Protein AF-0000000074148246 (afdb_homodimer)

Solvent-accessible surface area (backbone atoms only — not comparable to full-atom values): 16156 Å² total; per-residue (Å²): 126,96,31,51,32,29,42,32,34,39,32,46,48,54,42,48,41,55,11,38,41,44,36,47,22,41,20,57,44,24,35,41,35,40,27,35,67,56,59,55,60,95,80,32,67,53,24,45,56,45,13,41,94,40,59,86,70,44,54,68,48,78,29,78,29,67,68,54,42,47,66,76,45,64,89,62,51,68,36,36,53,40,83,84,48,65,41,50,62,73,73,58,87,55,52,75,50,32,30,42,35,35,35,16,81,86,72,40,58,58,64,72,56,46,65,74,43,34,88,40,18,18,18,80,90,71,36,79,91,60,90,71,74,55,60,38,32,50,50,36,35,52,50,50,54,38,45,29,62,58,68,68,90,125,96,31,51,32,29,42,31,35,37,33,45,47,54,40,49,39,54,10,38,42,44,36,49,23,43,21,57,44,24,36,41,36,41,24,34,66,57,59,55,59,95,81,32,67,53,24,46,56,46,12,42,92,39,58,88,71,42,54,65,49,80,29,77,29,68,67,54,43,47,66,76,46,66,88,63,52,67,36,37,52,40,83,85,48,64,40,49,62,72,72,57,87,56,51,74,48,32,30,42,35,34,35,16,81,86,74,40,57,59,62,72,57,48,65,75,43,34,90,41,18,19,18,79,89,72,35,79,89,60,90,70,73,53,59,38,32,49,51,35,36,53,52,50,53,37,45,29,62,59,69,67,91

InterPro domains:
  IPR001537 tRNA/rRNA methyltransferase, SpoU type [PF00588] (5-144)
  IPR016914 tRNA (cytidine/uridine-2'-O-)-methyltransferase TrmL [MF_01885] (5-153)
  IPR016914 tRNA (cytidine/uridine-2'-O-)-methyltransferase TrmL [PIRSF029256] (5-151)
  IPR016914 tRNA (cytidine/uridine-2'-O-)-methyltransferase TrmL [PTHR42971] (4-151)
  IPR016914 tRNA (cytidine/uridine-2'-O-)-methyltransferase TrmL [cd18094] (6-150)
  IPR029026 tRNA (guanine-N1-)-methyltransferase, N-terminal [G3DSA:3.40.1280.10] (1-152)
  IPR029028 Alpha/beta knot methyltransferases [SSF75217] (4-150)

Organism: Dictyoglomus thermophilum (strain ATCC 35947 / DSM 3960 / H-6-12) (NCBI:txid309799)

pLDDT: mean 96.13, std 4.43, range [73.12, 99.0]

Radius of gyration: 18.4 Å; Cα contacts (8 Å, |Δi|>4): 641; chains: 2; bounding box: 41×53×45 Å

Secondary structure (DSSP, 8-state):
---SEEEEEES---HHHHHHHHHHHHHTTEEEEEES--SS-TT-HHHHHHTGGGGGG--EEEESSHHHHHHHTTT--EEEE-SS-SEEGGGS---TT-EEEE-BTTTBS-HHHHHHTGGGEEE----TT-----HHHHHHHHHHHHHHHHHT-/---SEEEEEES---HHHHHHHHHHHHHTTEEEEEES--SS-TT-HHHHHHTGGGGGG--EEEESSHHHHHHHTTT--EEEE-SS-SEEGGGS---TT-EEEE-BTTTBS-HHHHHHTGGGEEE----TT-----HHHHHHHHHHHHHHHHHT-

Foldseek 3Di:
DQAQEEEEEEAAADLLLQLLLQLVCLVRRYAYEYAAHHNDDPPDPNSCVSVDVCNVVHHYDYYHHPVRVCVVPPPAAEAEEDPPADEALLPDQAEGYHYYYWYYQPPIDPPVVCVVCRNRYHYHDDDDDDPDDGRSVSSNVSSVSNVCNHVVD/DQAQEEEEEEAAADLLLQLLLQLVCLVRR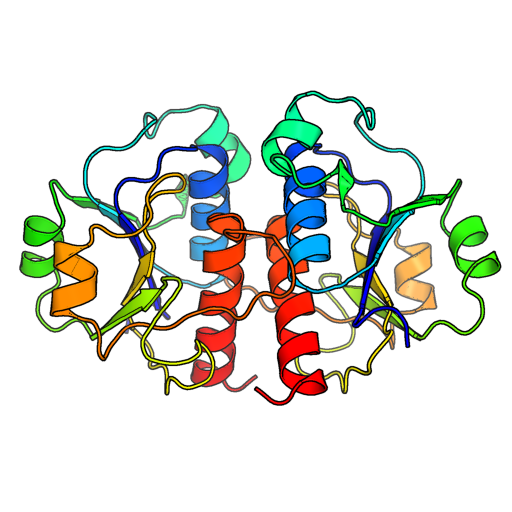YAYEYAAHHNDDPPDPNSCVSVDVCNVVHHYDYYHHPVRVCVVVPPAAEAEEDPPADEALLPDQAEGYHYYYWYYQPPIDPPVVCVVCRNRYHYHDDDDDDPDDGRSVSSNVSSVSNVCNHVVD

Sequence (306 aa):
MKYNLHVVLIEPQIPYNTGNIGRLCVATNSKLHLVGKLGFSLNDKYLKRAGLDYWSLLDYEVYKNFEDFLEKNEGGRFIFVEFPAFKLYTEVSYQEGDYLIFGAEDYGIPREIIERYWENSVSIPMFGPVRSLNLSSSVAIVVYEALRQIKKFMKYNLHVVLIEPQIPYNTGNIGRLCVATNSKLHLVGKLGFSLNDKYLKRAGLDYWSLLDYEVYKNFEDFLEKNEGGRFIFVEFPAFKLYTEVSYQEGDYLIFGAEDYGIPREIIERYWENSVSIPMFGPVRSLNLSSSVAIVVYEALRQIKKF

Nearest PDB structures (foldseek):
  7e3s-assembly1_B  TM=9.305E-01  e=8.284E-16  Shewanella oneidensis MR-1
  1j85-assembly1_A  TM=9.431E-01  e=8.572E-15  Haemophilus influenzae Rd KW20
  6qh8-assembly1_A  TM=8.961E-01  e=1.561E-14  Pseudomonas aeruginosa
  7d51-assembly1_B  TM=8.956E-01  e=4.435E-15  Haemophilus influenzae Rd KW20
  5l0z-assembly1_B  TM=8.922E-01  e=5.585E-10  Sinorhizobium meliloti 1021

Structure (mmCIF, N/CA/C/O backbone):
data_AF-0000000074148246-model_v1
#
loop_
_entity.id
_entity.type
_entity.pdbx_description
1 polymer "Putative tRNA (cytidine(34)-2'-O)-methyltransferase"
#
loop_
_atom_site.group_PDB
_atom_site.id
_atom_site.type_symbol
_atom_site.label_atom_id
_atom_site.label_alt_id
_atom_site.label_comp_id
_atom_site.label_asym_id
_atom_site.label_entity_id
_atom_site.label_seq_id
_atom_site.pdbx_PDB_ins_code
_atom_site.Cartn_x
_atom_site.Cartn_y
_atom_site.Cartn_z
_atom_site.occupancy
_atom_site.B_iso_or_equiv
_atom_site.auth_seq_id
_atom_site.auth_comp_id
_atom_site.auth_asym_id
_atom_site.auth_atom_id
_atom_site.pdbx_PDB_model_num
ATOM 1 N N . MET A 1 1 ? 1.01 6.004 24.516 1 73.12 1 MET A N 1
ATOM 2 C CA . MET A 1 1 ? 0.275 6.762 23.5 1 73.12 1 MET A CA 1
ATOM 3 C C . MET A 1 1 ? -0.903 5.953 22.969 1 73.12 1 MET A C 1
ATOM 5 O O . MET A 1 1 ? -0.851 4.723 22.922 1 73.12 1 MET A O 1
ATOM 9 N N . LYS A 1 2 ? -1.962 6.723 22.656 1 88.94 2 LYS A N 1
ATOM 10 C CA . LYS A 1 2 ? -3.219 6.074 22.297 1 88.94 2 LYS A CA 1
ATOM 11 C C . LYS A 1 2 ? -3.107 5.371 20.953 1 88.94 2 LYS A C 1
ATOM 13 O O . LYS A 1 2 ? -3.639 4.273 20.766 1 88.94 2 LYS A O 1
ATOM 18 N N . TYR A 1 3 ? -2.334 5.934 20.078 1 96.81 3 TYR A N 1
ATOM 19 C CA . TYR A 1 3 ? -2.232 5.418 18.719 1 96.81 3 TYR A CA 1
ATOM 20 C C . TYR A 1 3 ? -0.781 5.129 18.344 1 96.81 3 TYR A C 1
ATOM 22 O O . TYR A 1 3 ? 0.13 5.828 18.797 1 96.81 3 TYR A O 1
ATOM 30 N N . ASN A 1 4 ? -0.627 4.074 17.547 1 98.12 4 ASN A N 1
ATOM 31 C CA . ASN A 1 4 ? 0.715 3.809 17.047 1 98.12 4 ASN A CA 1
ATOM 32 C C . ASN A 1 4 ? 1.22 4.953 16.172 1 98.12 4 ASN A C 1
ATOM 34 O O . ASN A 1 4 ? 2.387 5.34 16.266 1 98.12 4 ASN A O 1
ATOM 38 N N . LEU A 1 5 ? 0.264 5.484 15.289 1 98.75 5 LEU A N 1
ATOM 39 C CA . LEU A 1 5 ? 0.581 6.527 14.32 1 98.75 5 LEU A CA 1
ATOM 40 C C . LEU A 1 5 ? -0.636 7.406 14.047 1 98.75 5 LEU A C 1
ATOM 42 O O . LEU A 1 5 ? -1.757 7.051 14.422 1 98.75 5 LEU A O 1
ATOM 46 N N . HIS A 1 6 ? -0.36 8.516 13.484 1 98.88 6 HIS A N 1
ATOM 47 C CA . HIS A 1 6 ? -1.368 9.406 12.914 1 98.88 6 HIS A CA 1
ATOM 48 C C . HIS A 1 6 ? -1.197 9.531 11.406 1 98.88 6 HIS A C 1
ATOM 50 O O . HIS A 1 6 ? -0.103 9.836 10.922 1 98.88 6 HIS A O 1
ATOM 56 N N . VAL A 1 7 ? -2.258 9.258 10.688 1 98.94 7 VAL A N 1
ATOM 57 C CA . VAL A 1 7 ? -2.266 9.398 9.234 1 98.94 7 VAL A CA 1
ATOM 58 C C . VAL A 1 7 ? -3.045 10.648 8.844 1 98.94 7 VAL A C 1
ATOM 60 O O . VAL A 1 7 ? -4.23 10.781 9.164 1 98.94 7 VAL A O 1
ATOM 63 N N . VAL A 1 8 ? -2.398 11.555 8.164 1 99 8 VAL A N 1
ATOM 64 C CA . VAL A 1 8 ? -2.998 12.844 7.82 1 99 8 VAL A CA 1
ATOM 65 C C . VAL A 1 8 ? -3.129 12.961 6.305 1 99 8 VAL A C 1
ATOM 67 O O . VAL A 1 8 ? -2.139 12.844 5.578 1 99 8 VAL A O 1
ATOM 70 N N . LEU A 1 9 ? -4.316 13.18 5.816 1 98.94 9 LEU A N 1
ATOM 71 C CA . LEU A 1 9 ? -4.574 13.398 4.395 1 98.94 9 LEU A CA 1
ATOM 72 C C . LEU A 1 9 ? -4.965 14.852 4.129 1 98.94 9 LEU A C 1
ATOM 74 O O . LEU A 1 9 ? -5.992 15.32 4.621 1 98.94 9 LEU A O 1
ATOM 78 N N . ILE A 1 10 ? -4.129 15.523 3.395 1 98.81 10 ILE A N 1
ATOM 79 C CA . ILE A 1 10 ? -4.473 16.875 2.982 1 98.81 10 ILE A CA 1
ATOM 80 C C . ILE A 1 10 ? -5.324 16.844 1.716 1 98.81 10 ILE A C 1
ATOM 82 O O . ILE A 1 10 ? -4.848 16.438 0.654 1 98.81 10 ILE A O 1
ATOM 86 N N . GLU A 1 11 ? -6.551 17.188 1.817 1 98.56 11 GLU A N 1
ATOM 87 C CA . GLU A 1 11 ? -7.535 17.375 0.759 1 98.56 11 GLU A CA 1
ATOM 88 C C . GLU A 1 11 ? -7.641 16.141 -0.129 1 98.56 11 GLU A C 1
ATOM 90 O O . GLU A 1 11 ? -7.551 16.234 -1.354 1 98.56 11 GLU A O 1
ATOM 95 N N . PRO A 1 12 ? -7.906 15 0.484 1 98.5 12 PRO A N 1
ATOM 96 C CA . PRO A 1 12 ? -8.109 13.812 -0.346 1 98.5 12 PRO A CA 1
ATOM 97 C C . PRO A 1 12 ? -9.32 13.93 -1.268 1 98.5 12 PRO A C 1
ATOM 99 O O . PRO A 1 12 ? -10.344 14.5 -0.877 1 98.5 12 PRO A O 1
ATOM 102 N N . GLN A 1 13 ? -9.219 13.328 -2.516 1 97.44 13 GLN A N 1
ATOM 103 C CA . GLN A 1 13 ? -10.219 13.578 -3.551 1 97.44 13 GLN A CA 1
ATOM 104 C C . GLN A 1 13 ? -10.992 12.305 -3.877 1 97.44 13 GLN A C 1
ATOM 106 O O . GLN A 1 13 ? -12.133 12.375 -4.344 1 97.44 13 GLN A O 1
ATOM 111 N N . ILE A 1 14 ? -10.422 11.172 -3.748 1 96.19 14 ILE A N 1
ATOM 112 C CA . ILE A 1 14 ? -11 9.914 -4.199 1 96.19 14 ILE A CA 1
ATOM 113 C C . ILE A 1 14 ? -11.492 9.109 -3 1 96.19 14 ILE A C 1
ATOM 115 O O . ILE A 1 14 ? -10.688 8.625 -2.201 1 96.19 14 ILE A O 1
ATOM 119 N N . PRO A 1 15 ? -12.773 8.922 -2.844 1 96.44 15 PRO A N 1
ATOM 120 C CA . PRO A 1 15 ? -13.312 8.289 -1.639 1 96.44 15 PRO A CA 1
ATOM 121 C C . PRO A 1 15 ? -12.82 6.852 -1.452 1 96.44 15 PRO A C 1
ATOM 123 O O . PRO A 1 15 ? -12.641 6.398 -0.318 1 96.44 15 PRO A O 1
ATOM 126 N N . TYR A 1 16 ? -12.562 6.094 -2.527 1 94.62 16 TYR A N 1
ATOM 127 C CA . TYR A 1 16 ? -12.07 4.727 -2.422 1 94.62 16 TYR A CA 1
ATOM 128 C C . TYR A 1 16 ? -10.727 4.684 -1.705 1 94.62 16 TYR A C 1
ATOM 130 O O . TYR A 1 16 ? -10.508 3.84 -0.833 1 94.62 16 TYR A O 1
ATOM 138 N N . ASN A 1 17 ? -9.875 5.645 -2.031 1 97.19 17 ASN A N 1
ATOM 139 C CA . ASN A 1 17 ? -8.578 5.73 -1.363 1 97.19 17 ASN A CA 1
ATOM 140 C C . ASN A 1 17 ? -8.734 6.012 0.128 1 97.19 17 ASN A C 1
ATOM 142 O O . ASN A 1 17 ? -8.109 5.348 0.958 1 97.19 17 ASN A O 1
ATOM 146 N N . THR A 1 18 ? -9.523 6.988 0.438 1 98 18 THR A N 1
ATOM 147 C CA . THR A 1 18 ? -9.719 7.367 1.832 1 98 18 THR A CA 1
ATOM 148 C C . THR A 1 18 ? -10.367 6.23 2.617 1 98 18 THR A C 1
ATOM 150 O O . THR A 1 18 ? -10.008 5.984 3.771 1 98 18 THR A O 1
ATOM 153 N N . GLY A 1 19 ? -11.336 5.531 1.979 1 96.81 19 GLY A N 1
ATOM 154 C CA . GLY A 1 19 ? -11.914 4.359 2.617 1 96.81 19 GLY A CA 1
ATOM 155 C C . GLY A 1 19 ? -10.891 3.283 2.928 1 96.81 19 GLY A C 1
ATOM 156 O O . GLY A 1 19 ? -10.867 2.744 4.035 1 96.81 19 GLY A O 1
ATOM 157 N N . ASN A 1 20 ? -10.039 2.959 1.965 1 96.75 20 ASN A N 1
ATOM 158 C CA . ASN A 1 20 ? -8.977 1.979 2.152 1 96.75 20 ASN A CA 1
ATOM 159 C C . ASN A 1 20 ? -8.016 2.402 3.26 1 96.75 20 ASN A C 1
ATOM 161 O O . ASN A 1 20 ? -7.57 1.569 4.055 1 96.75 20 ASN A O 1
ATOM 165 N N . ILE A 1 21 ? -7.707 3.65 3.281 1 98.38 21 ILE A N 1
ATOM 166 C CA . ILE A 1 21 ? -6.797 4.188 4.289 1 98.38 21 ILE A CA 1
ATOM 167 C C . ILE A 1 21 ? -7.445 4.105 5.668 1 98.38 21 ILE A C 1
ATOM 169 O O . ILE A 1 21 ? -6.773 3.818 6.66 1 98.38 21 ILE A O 1
ATOM 173 N N . GLY A 1 22 ? -8.734 4.41 5.715 1 97.56 22 GLY A N 1
ATOM 174 C CA . GLY A 1 22 ? -9.453 4.211 6.965 1 97.56 22 GLY A CA 1
ATOM 175 C C . GLY A 1 22 ? -9.344 2.793 7.492 1 97.56 22 GLY A C 1
ATOM 176 O O . GLY A 1 22 ? -9.07 2.584 8.672 1 97.56 22 GLY A O 1
ATOM 177 N N . ARG A 1 23 ? -9.617 1.85 6.637 1 96.88 23 ARG A N 1
ATOM 178 C CA . ARG A 1 23 ? -9.469 0.444 7 1 96.88 23 ARG A CA 1
ATOM 179 C C . ARG A 1 23 ? -8.062 0.15 7.512 1 96.88 23 ARG A C 1
ATOM 181 O O . ARG A 1 23 ? -7.895 -0.58 8.492 1 96.88 23 ARG A O 1
ATOM 188 N N . LEU A 1 24 ? -7.086 0.649 6.863 1 98.06 24 LEU A N 1
ATOM 189 C CA . LEU A 1 24 ? -5.691 0.492 7.262 1 98.06 24 LEU A CA 1
ATOM 190 C C . LEU A 1 24 ? -5.453 1.086 8.648 1 98.06 24 LEU A C 1
ATOM 192 O O . LEU A 1 24 ? -4.734 0.502 9.461 1 98.06 24 LEU A O 1
ATOM 196 N N . CYS A 1 25 ? -6.004 2.244 8.867 1 98.12 25 CYS A N 1
ATOM 197 C CA . CYS A 1 25 ? -5.848 2.895 10.164 1 98.12 25 CYS A CA 1
ATOM 198 C C . CYS A 1 25 ? -6.41 2.023 11.281 1 98.12 25 CYS A C 1
ATOM 200 O O . CYS A 1 25 ? -5.789 1.879 12.336 1 98.12 25 CYS A O 1
ATOM 202 N N . VAL A 1 26 ? -7.57 1.449 11.062 1 97.25 26 VAL A N 1
ATOM 203 C CA . VAL A 1 26 ? -8.156 0.549 12.047 1 97.25 26 VAL A CA 1
ATOM 204 C C . VAL A 1 26 ? -7.234 -0.65 12.258 1 97.25 26 VAL A C 1
ATOM 206 O O . VAL A 1 26 ? -6.945 -1.026 13.398 1 97.25 26 VAL A O 1
ATOM 209 N N . ALA A 1 27 ? -6.711 -1.173 11.203 1 97.5 27 ALA A N 1
ATOM 210 C CA . ALA A 1 27 ? -5.879 -2.371 11.242 1 97.5 27 ALA A CA 1
ATOM 211 C C . ALA A 1 27 ? -4.555 -2.098 11.945 1 97.5 27 ALA A C 1
ATOM 213 O O . ALA A 1 27 ? -3.873 -3.029 12.391 1 97.5 27 ALA A O 1
ATOM 214 N N . THR A 1 28 ? -4.145 -0.856 12.031 1 98.19 28 THR A N 1
ATOM 215 C CA . THR A 1 28 ? -2.812 -0.542 12.531 1 98.19 28 THR A CA 1
ATOM 216 C C . THR A 1 28 ? -2.895 0.286 13.812 1 98.19 28 THR A C 1
ATOM 218 O O . THR A 1 28 ? -1.885 0.814 14.281 1 98.19 28 THR A O 1
ATOM 221 N N . ASN A 1 29 ? -4.098 0.417 14.32 1 97.38 29 ASN A N 1
ATOM 222 C CA . ASN A 1 29 ? -4.324 1.266 15.484 1 97.38 29 ASN A CA 1
ATOM 223 C C . ASN A 1 29 ? -3.756 2.666 15.281 1 97.38 29 ASN A C 1
ATOM 225 O O . ASN A 1 29 ? -2.982 3.154 16.109 1 97.38 29 ASN A O 1
ATOM 229 N N . SER A 1 30 ? -4.117 3.281 14.156 1 98.44 30 SER A N 1
ATOM 230 C CA . SER A 1 30 ? -3.754 4.648 13.805 1 98.44 30 SER A CA 1
ATOM 231 C C . SER A 1 30 ? -4.98 5.555 13.758 1 98.44 30 SER A C 1
ATOM 233 O O . SER A 1 30 ? -6.086 5.094 13.461 1 98.44 30 SER A O 1
ATOM 235 N N . LYS A 1 31 ? -4.762 6.77 14.07 1 98.69 31 LYS A N 1
ATOM 236 C CA . LYS A 1 31 ? -5.816 7.766 13.914 1 98.69 31 LYS A CA 1
ATOM 237 C C . LYS A 1 31 ? -5.75 8.438 12.547 1 98.69 31 LYS A C 1
ATOM 239 O O . LYS A 1 31 ? -4.664 8.742 12.055 1 98.69 31 LYS A O 1
ATOM 244 N N . LEU A 1 32 ? -6.973 8.68 11.969 1 98.75 32 LEU A N 1
ATOM 245 C CA . LEU A 1 32 ? -7.055 9.336 10.672 1 98.75 32 LEU A CA 1
ATOM 246 C C . LEU A 1 32 ? -7.418 10.805 10.82 1 98.75 32 LEU A C 1
ATOM 248 O O . LEU A 1 32 ? -8.336 11.148 11.57 1 98.75 32 LEU A O 1
ATOM 252 N N . HIS A 1 33 ? -6.613 11.68 10.172 1 98.94 33 HIS A N 1
ATOM 253 C CA . HIS A 1 33 ? -6.879 13.109 10.125 1 98.94 33 HIS A CA 1
ATOM 254 C C . HIS A 1 33 ? -7.152 13.578 8.695 1 98.94 33 HIS A C 1
ATOM 256 O O . HIS A 1 33 ? -6.324 13.383 7.805 1 98.94 33 HIS A O 1
ATOM 262 N N . LEU A 1 34 ? -8.352 14.133 8.508 1 98.81 34 LEU A N 1
ATOM 263 C CA . LEU A 1 34 ? -8.75 14.672 7.211 1 98.81 34 LEU A CA 1
ATOM 264 C C . LEU A 1 34 ? -8.695 16.203 7.219 1 98.81 34 LEU A C 1
ATOM 266 O O . LEU A 1 34 ? -9.43 16.844 7.973 1 98.81 34 LEU A O 1
ATOM 270 N N . VAL A 1 35 ? -7.852 16.719 6.324 1 98.88 35 VAL A N 1
ATOM 271 C CA . VAL A 1 35 ? -7.539 18.141 6.406 1 98.88 35 VAL A CA 1
ATOM 272 C C . VAL A 1 35 ? -8.008 18.844 5.137 1 98.88 35 VAL A C 1
ATOM 274 O O . VAL A 1 35 ? -7.605 18.484 4.027 1 98.88 35 VAL A O 1
ATOM 277 N N . GLY A 1 36 ? -8.812 19.891 5.312 1 98.44 36 GLY A N 1
ATOM 278 C CA . GLY A 1 36 ? -9.219 20.734 4.195 1 98.44 36 GLY A CA 1
ATOM 279 C C . GLY A 1 36 ? -10.406 20.172 3.434 1 98.44 36 GLY A C 1
ATOM 280 O O . GLY A 1 36 ? -11.172 19.359 3.969 1 98.44 36 GLY A O 1
ATOM 281 N N . LYS A 1 37 ? -10.586 20.609 2.193 1 97.38 37 LYS A N 1
ATOM 282 C CA . LYS A 1 37 ? -11.742 20.25 1.382 1 97.38 37 LYS A CA 1
ATOM 283 C C . LYS A 1 37 ? -11.617 18.812 0.872 1 97.38 37 LYS A C 1
ATOM 285 O O . LYS A 1 37 ? -10.633 18.469 0.216 1 97.38 37 LYS A O 1
ATOM 290 N N . LEU A 1 38 ? -12.625 18.047 1.186 1 97.69 38 LEU A N 1
ATOM 291 C CA . LEU A 1 38 ? -12.68 16.672 0.691 1 97.69 38 LEU A CA 1
ATOM 292 C C . LEU A 1 38 ? -13.359 16.609 -0.671 1 97.69 38 LEU A C 1
ATOM 294 O O . LEU A 1 38 ? -14.328 17.328 -0.918 1 97.69 38 LEU A O 1
ATOM 298 N N . GLY A 1 39 ? -12.844 15.812 -1.537 1 97.25 39 GLY A N 1
ATOM 299 C CA . GLY A 1 39 ? -13.461 15.633 -2.84 1 97.25 39 GLY A CA 1
ATOM 300 C C . GLY A 1 39 ? -14.695 14.75 -2.799 1 97.25 39 GLY A C 1
ATOM 301 O O . GLY A 1 39 ? -15.211 14.344 -3.844 1 97.25 39 GLY A O 1
ATOM 302 N N . PHE A 1 40 ? -15.172 14.375 -1.668 1 96.69 40 PHE A N 1
ATOM 303 C CA . PHE A 1 40 ? -16.297 13.477 -1.434 1 96.69 40 PHE A CA 1
ATOM 304 C C . PHE A 1 40 ? -16.984 13.797 -0.112 1 96.69 40 PHE A C 1
ATOM 306 O O . PHE A 1 40 ? -16.484 14.602 0.675 1 96.69 40 PHE A O 1
ATOM 313 N N . SER A 1 41 ? -18.125 13.195 0.076 1 95.56 41 SER A N 1
ATOM 314 C CA . SER A 1 41 ? -18.766 13.266 1.385 1 95.56 41 SER A CA 1
ATOM 315 C C . SER A 1 41 ? -18.359 12.078 2.258 1 95.56 41 SER A C 1
ATOM 317 O O . SER A 1 41 ? -18.062 10.992 1.746 1 95.56 41 SER A O 1
ATOM 319 N N . LEU A 1 42 ? -18.359 12.25 3.547 1 92.94 42 LEU A N 1
ATOM 320 C CA . LEU A 1 42 ? -18.016 11.164 4.457 1 92.94 42 LEU A CA 1
ATOM 321 C C . LEU A 1 42 ? -19.109 10.094 4.465 1 92.94 42 LEU A C 1
ATOM 323 O O . LEU A 1 42 ? -18.891 8.992 4.973 1 92.94 42 LEU A O 1
ATOM 327 N N . ASN A 1 43 ? -20.266 10.383 3.904 1 90.25 43 ASN A N 1
ATOM 328 C CA . ASN A 1 43 ? -21.344 9.414 3.754 1 90.25 43 ASN A CA 1
ATOM 329 C C . ASN A 1 43 ? -21.328 8.758 2.375 1 90.25 43 ASN A C 1
ATOM 331 O O . ASN A 1 43 ? -22.266 8.047 2.006 1 90.25 43 ASN A O 1
ATOM 335 N N . ASP A 1 44 ? -20.281 9.047 1.72 1 90.19 44 ASP A N 1
ATOM 336 C CA . ASP A 1 44 ? -20.156 8.492 0.376 1 90.19 44 ASP A CA 1
ATOM 337 C C . ASP A 1 44 ? -20.141 6.965 0.413 1 90.19 44 ASP A C 1
ATOM 339 O O . ASP A 1 44 ? -19.438 6.363 1.22 1 90.19 44 ASP A O 1
ATOM 343 N N . LYS A 1 45 ? -20.938 6.32 -0.432 1 86.25 45 LYS A N 1
ATOM 344 C CA . LYS A 1 45 ? -21.078 4.867 -0.458 1 86.25 45 LYS A CA 1
ATOM 345 C C . LYS A 1 45 ? -19.75 4.195 -0.788 1 86.25 45 LYS A C 1
ATOM 347 O O . LYS A 1 45 ? -19.469 3.107 -0.285 1 86.25 45 LYS A O 1
ATOM 352 N N . TYR A 1 46 ? -18.938 4.832 -1.61 1 84.06 46 TYR A N 1
ATOM 353 C CA . TYR A 1 46 ? -17.656 4.254 -2.02 1 84.06 46 TYR A CA 1
ATOM 354 C C . TYR A 1 46 ? -16.656 4.27 -0.87 1 84.06 46 TYR A C 1
ATOM 356 O O . TYR A 1 46 ? -15.836 3.357 -0.742 1 84.06 46 TYR A O 1
ATOM 364 N N . LEU A 1 47 ? -16.719 5.309 -0.053 1 87.94 47 LEU A N 1
ATOM 365 C CA . LEU A 1 47 ? -15.891 5.387 1.15 1 87.94 47 LEU A CA 1
ATOM 366 C C . LEU A 1 47 ? -16.234 4.262 2.117 1 87.94 47 LEU A C 1
ATOM 368 O O . LEU A 1 47 ? -15.352 3.545 2.588 1 87.94 47 LEU A O 1
ATOM 372 N N . LYS A 1 48 ? -17.5 4.094 2.318 1 84.06 48 LYS A N 1
ATOM 373 C CA . LYS A 1 48 ? -17.984 3.078 3.25 1 84.06 48 LYS A CA 1
ATOM 374 C C . LYS A 1 48 ? -17.672 1.673 2.75 1 84.06 48 LYS A C 1
ATOM 376 O O . LYS A 1 48 ? -17.266 0.806 3.533 1 84.06 48 LYS A O 1
ATOM 381 N N . ARG A 1 49 ? -17.781 1.472 1.494 1 85.19 49 ARG A N 1
ATOM 382 C CA . ARG A 1 49 ? -17.484 0.165 0.915 1 85.19 49 ARG A CA 1
ATOM 383 C C . ARG A 1 49 ? -16 -0.161 1.029 1 85.19 49 ARG A C 1
ATOM 385 O O . ARG A 1 49 ? -15.633 -1.274 1.407 1 85.19 49 ARG A O 1
ATOM 392 N N . ALA A 1 50 ? -15.188 0.834 0.67 1 88 50 ALA A N 1
ATOM 393 C CA . ALA A 1 50 ? -13.742 0.634 0.711 1 88 50 ALA A CA 1
ATOM 394 C C . ALA A 1 50 ? -13.266 0.361 2.137 1 88 50 ALA A C 1
ATOM 396 O O . ALA A 1 50 ? -12.336 -0.418 2.348 1 88 50 ALA A O 1
ATOM 397 N N . GLY A 1 51 ? -13.883 1.051 3.084 1 85.62 51 GLY A N 1
ATOM 398 C CA . GLY A 1 51 ? -13.547 0.828 4.48 1 85.62 51 GLY A CA 1
ATOM 399 C C . GLY A 1 51 ? -14.219 -0.399 5.066 1 85.62 51 GLY A C 1
ATOM 400 O O . GLY A 1 51 ? -14.023 -0.714 6.242 1 85.62 51 GLY A O 1
ATOM 401 N N . LEU A 1 52 ? -14.969 -0.968 4.156 1 79.44 52 LEU A N 1
ATOM 402 C CA . LEU A 1 52 ? -15.75 -2.104 4.629 1 79.44 52 LEU A CA 1
ATOM 403 C C . LEU A 1 52 ? -16.5 -1.75 5.91 1 79.44 52 LEU A C 1
ATOM 405 O O . LEU A 1 52 ? -16.781 -0.576 6.172 1 79.44 52 LEU A O 1
ATOM 409 N N . ASP A 1 53 ? -16.969 -2.535 6.715 1 80.69 53 ASP A N 1
ATOM 410 C CA . ASP A 1 53 ? -17.734 -2.357 7.941 1 80.69 53 ASP A CA 1
ATOM 411 C C . ASP A 1 53 ? -16.859 -1.854 9.078 1 80.69 53 ASP A C 1
ATOM 413 O O . ASP A 1 53 ? -17.234 -1.938 10.25 1 80.69 53 ASP A O 1
ATOM 417 N N . TYR A 1 54 ? -15.656 -1.139 8.609 1 88.5 54 TYR A N 1
ATOM 418 C CA . TYR A 1 54 ? -14.75 -0.804 9.703 1 88.5 54 TYR A CA 1
ATOM 419 C C . TYR A 1 54 ? -14.766 0.693 9.984 1 88.5 54 TYR A C 1
ATOM 421 O O . TYR A 1 54 ? -14.141 1.158 10.938 1 88.5 54 TYR A O 1
ATOM 429 N N . TRP A 1 55 ? -15.43 1.438 9.18 1 87.44 55 TRP A N 1
ATOM 430 C CA . TRP A 1 55 ? -15.477 2.887 9.344 1 87.44 55 TRP A CA 1
ATOM 431 C C . TRP A 1 55 ? -16.062 3.26 10.703 1 87.44 55 TRP A C 1
ATOM 433 O O . TRP A 1 55 ? -15.656 4.258 11.305 1 87.44 55 TRP A O 1
ATOM 443 N N . SER A 1 56 ? -16.922 2.422 11.117 1 88.81 56 SER A N 1
ATOM 444 C CA . SER A 1 56 ? -17.562 2.682 12.414 1 88.81 56 SER A CA 1
ATOM 445 C C . SER A 1 56 ? -16.562 2.521 13.555 1 88.81 56 SER A C 1
ATOM 447 O O . SER A 1 56 ? -16.797 3.008 14.664 1 88.81 56 SER A O 1
ATOM 449 N N . LEU A 1 57 ? -15.453 1.853 13.312 1 93.38 57 LEU A N 1
ATOM 450 C CA . LEU A 1 57 ? -14.438 1.595 14.328 1 93.38 57 LEU A CA 1
ATOM 451 C C . LEU A 1 57 ? -13.297 2.605 14.227 1 93.38 57 LEU A C 1
ATOM 453 O O . LEU A 1 57 ? -12.414 2.643 15.094 1 93.38 57 LEU A O 1
ATOM 457 N N . LEU A 1 58 ? -13.312 3.418 13.242 1 94.94 58 LEU A N 1
ATOM 458 C CA . LEU A 1 58 ? -12.219 4.328 12.914 1 94.94 58 LEU A CA 1
ATOM 459 C C . LEU A 1 58 ? -12.289 5.59 13.773 1 94.94 58 LEU A C 1
ATOM 461 O O . LEU A 1 58 ? -13.328 6.246 13.836 1 94.94 58 LEU A O 1
ATOM 465 N N . ASP A 1 59 ? -11.258 5.902 14.477 1 96.56 59 ASP A N 1
ATOM 466 C CA . ASP A 1 59 ? -11.109 7.223 15.078 1 96.56 59 ASP A CA 1
ATOM 467 C C . ASP A 1 59 ? -10.555 8.227 14.07 1 96.56 59 ASP A C 1
ATOM 469 O O . ASP A 1 59 ? -9.414 8.094 13.609 1 96.56 59 ASP A O 1
ATOM 473 N N . TYR A 1 60 ? -11.344 9.195 13.711 1 97.38 60 TYR A N 1
ATOM 474 C CA . TYR A 1 60 ? -10.891 10.195 12.75 1 97.38 60 TYR A CA 1
ATOM 475 C C . TYR A 1 60 ? -11.359 11.594 13.156 1 97.38 60 TYR A C 1
ATOM 477 O O . TYR A 1 60 ? -12.258 11.734 13.984 1 97.38 60 TYR A O 1
ATOM 485 N N . GLU A 1 61 ? -10.688 12.547 12.617 1 98.5 61 GLU A N 1
ATOM 486 C CA . GLU A 1 61 ? -10.992 13.961 12.836 1 98.5 61 GLU A CA 1
ATOM 487 C C . GLU A 1 61 ? -10.883 14.758 11.539 1 98.5 61 GLU A C 1
ATOM 489 O O . GLU A 1 61 ? -10.031 14.461 10.695 1 98.5 61 GLU A O 1
ATOM 494 N N . VAL A 1 62 ? -11.75 15.758 11.398 1 98.44 62 VAL A N 1
ATOM 495 C CA . VAL A 1 62 ? -11.758 16.625 10.227 1 98.44 62 VAL A CA 1
ATOM 496 C C . VAL A 1 62 ? -11.328 18.031 10.625 1 98.44 62 VAL A C 1
ATOM 498 O O . VAL A 1 62 ? -11.742 18.547 11.664 1 98.44 62 VAL A O 1
ATOM 501 N N . TYR A 1 63 ? -10.523 18.656 9.758 1 98.81 63 TYR A N 1
ATOM 502 C CA . TYR A 1 63 ? -10.008 20 10 1 98.81 63 TYR A CA 1
ATOM 503 C C . TYR A 1 63 ? -10.336 20.922 8.836 1 98.81 63 TYR A C 1
ATOM 505 O O . TYR A 1 63 ? -10.383 20.484 7.684 1 98.81 63 TYR A O 1
ATOM 513 N N . LYS A 1 64 ? -10.445 22.172 9.188 1 98.44 64 LYS A N 1
ATOM 514 C CA . LYS A 1 64 ? -10.781 23.172 8.18 1 98.44 64 LYS A CA 1
ATOM 515 C C . LYS A 1 64 ? -9.648 23.328 7.168 1 98.44 64 LYS A C 1
ATOM 517 O O . LYS A 1 64 ? -9.898 23.516 5.977 1 98.44 64 LYS A O 1
ATOM 522 N N . ASN A 1 65 ? -8.523 23.469 7.574 1 98.25 65 ASN A N 1
ATOM 523 C CA . ASN A 1 65 ? -7.305 23.641 6.781 1 98.25 65 ASN A CA 1
ATOM 524 C C . ASN A 1 65 ? -6.07 23.188 7.559 1 98.25 65 ASN A C 1
ATOM 526 O O . ASN A 1 65 ? -6.18 22.688 8.68 1 98.25 65 ASN A O 1
ATOM 53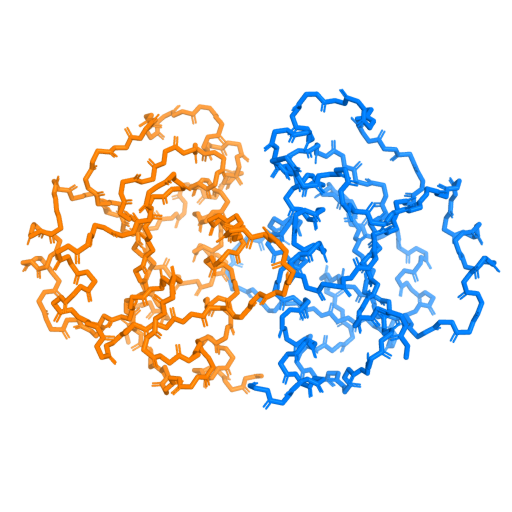0 N N . PHE A 1 66 ? -4.906 23.234 6.926 1 98.44 66 PHE A N 1
ATOM 531 C CA . PHE A 1 66 ? -3.67 22.734 7.516 1 98.44 66 PHE A CA 1
ATOM 532 C C . PHE A 1 66 ? -3.328 23.5 8.789 1 98.44 66 PHE A C 1
ATOM 534 O O . PHE A 1 66 ? -2.832 22.922 9.758 1 98.44 66 PHE A O 1
ATOM 541 N N . GLU A 1 67 ? -3.562 24.844 8.773 1 98.06 67 GLU A N 1
ATOM 542 C CA . GLU A 1 67 ? -3.305 25.656 9.961 1 98.06 67 GLU A CA 1
ATOM 543 C C . GLU A 1 67 ? -4.168 25.203 11.133 1 98.06 67 GLU A C 1
ATOM 545 O O . GLU A 1 67 ? -3.689 25.125 12.266 1 98.06 67 GLU A O 1
ATOM 550 N N . ASP A 1 68 ? -5.43 24.953 10.859 1 98.69 68 ASP A N 1
ATOM 551 C CA . ASP A 1 68 ? -6.34 24.422 11.867 1 98.69 68 ASP A CA 1
ATOM 552 C C . ASP A 1 68 ? -5.82 23.094 12.422 1 98.69 68 ASP A C 1
ATOM 554 O O . ASP A 1 68 ? -5.848 22.859 13.633 1 98.69 68 ASP A O 1
ATOM 558 N N . PHE A 1 69 ? -5.336 22.219 11.625 1 98.88 69 PHE A N 1
ATOM 559 C CA . PHE A 1 69 ? -4.754 20.938 12.008 1 98.88 69 PHE A CA 1
ATOM 560 C C . PHE A 1 69 ? -3.541 21.141 12.906 1 98.88 69 PHE A C 1
ATOM 562 O O . PHE A 1 69 ? -3.432 20.516 13.961 1 98.88 69 PHE A O 1
ATOM 569 N N . LEU A 1 70 ? -2.641 22.047 12.484 1 98.56 70 LEU A N 1
ATOM 570 C CA . LEU A 1 70 ? -1.43 22.312 13.258 1 98.56 70 LEU A CA 1
ATOM 571 C C . LEU A 1 70 ? -1.772 22.797 14.656 1 98.56 70 LEU A C 1
ATOM 573 O O . LEU A 1 70 ? -1.173 22.359 15.641 1 98.56 70 LEU A O 1
ATOM 577 N N . GLU A 1 71 ? -2.705 23.719 14.68 1 98.38 71 GLU A N 1
ATOM 578 C CA . GLU A 1 71 ? -3.094 24.312 15.953 1 98.38 71 GLU A CA 1
ATOM 579 C C . GLU A 1 71 ? -3.619 23.266 16.922 1 98.38 71 GLU A C 1
ATOM 581 O O . GLU A 1 71 ? -3.312 23.297 18.109 1 98.38 71 GLU A O 1
ATOM 586 N N . LYS A 1 72 ? -4.406 22.328 16.469 1 98.38 72 LYS A N 1
ATOM 587 C CA . LYS A 1 72 ? -5.062 21.328 17.312 1 98.38 72 LYS A CA 1
ATOM 588 C C . LYS A 1 72 ? -4.125 20.172 17.625 1 98.38 72 LYS A C 1
ATOM 590 O O . LYS A 1 72 ? -4.438 19.328 18.469 1 98.38 72 LYS A O 1
ATOM 595 N N . ASN A 1 73 ? -3.088 20.016 16.953 1 98.38 73 ASN A N 1
ATOM 596 C CA . ASN A 1 73 ? -2.109 18.969 17.172 1 98.38 73 ASN A CA 1
ATOM 597 C C . ASN A 1 73 ? -0.716 19.531 17.422 1 98.38 73 ASN A C 1
ATOM 599 O O . ASN A 1 73 ? 0.276 19.016 16.906 1 98.38 73 ASN A O 1
ATOM 603 N N . GLU A 1 74 ? -0.745 20.578 18.188 1 95.31 74 GLU A N 1
ATOM 604 C CA . GLU A 1 74 ? 0.512 21.234 18.547 1 95.31 74 GLU A CA 1
ATOM 605 C C . GLU A 1 74 ? 1.457 20.266 19.25 1 95.31 74 GLU A C 1
ATOM 607 O O . GLU A 1 74 ? 1.025 19.469 20.094 1 95.31 74 GLU A O 1
ATOM 612 N N . GLY A 1 75 ? 2.738 20.172 18.859 1 94.5 75 GLY A N 1
ATOM 613 C CA . GLY A 1 75 ? 3.715 19.297 19.484 1 94.5 75 GLY A CA 1
ATOM 614 C C . GLY A 1 75 ? 3.906 17.984 18.75 1 94.5 75 GLY A C 1
ATOM 615 O O . GLY A 1 75 ? 4.773 17.188 19.109 1 94.5 75 GLY A O 1
ATOM 616 N N . GLY A 1 76 ? 2.994 17.812 17.766 1 96.81 76 GLY A N 1
ATOM 617 C CA . GLY A 1 76 ? 3.15 16.594 16.969 1 96.81 76 GLY A CA 1
ATOM 618 C C . GLY A 1 76 ? 4.441 16.562 16.172 1 96.81 76 GLY A C 1
ATOM 619 O O . GLY A 1 76 ? 5 17.609 15.844 1 96.81 76 GLY A O 1
ATOM 620 N N . ARG A 1 77 ? 5.004 15.383 15.977 1 98.12 77 ARG A N 1
ATOM 621 C CA . ARG A 1 77 ? 6.109 15.164 15.047 1 98.12 77 ARG A CA 1
ATOM 622 C C . ARG A 1 77 ? 5.598 14.82 13.656 1 98.12 77 ARG A C 1
ATOM 624 O O . ARG A 1 77 ? 5.004 13.758 13.453 1 98.12 77 ARG A O 1
ATOM 631 N N . PHE A 1 78 ? 5.84 15.766 12.727 1 98.81 78 PHE A N 1
ATOM 632 C CA . PHE A 1 78 ? 5.227 15.664 11.406 1 98.81 78 PHE A CA 1
ATOM 633 C C . PHE A 1 78 ? 6.242 15.188 10.375 1 98.81 78 PHE A C 1
ATOM 635 O O . PHE A 1 78 ? 7.332 15.758 10.258 1 98.81 78 PHE A O 1
ATOM 642 N N . ILE A 1 79 ? 5.938 14.172 9.672 1 98.88 79 ILE A N 1
ATOM 643 C CA . ILE A 1 79 ? 6.707 13.648 8.547 1 98.88 79 ILE A CA 1
ATOM 644 C C . ILE A 1 79 ? 5.891 13.773 7.262 1 98.88 79 ILE A C 1
ATOM 646 O O . ILE A 1 79 ? 4.809 13.195 7.145 1 98.88 79 ILE A O 1
ATOM 650 N N . PHE A 1 80 ? 6.383 14.562 6.32 1 98.94 80 PHE A N 1
ATOM 651 C CA . PHE A 1 80 ? 5.676 14.852 5.082 1 98.94 80 PHE A CA 1
ATOM 652 C C . PHE A 1 80 ? 6.109 13.906 3.971 1 98.94 80 PHE A C 1
ATOM 654 O O . PHE A 1 80 ? 7.297 13.82 3.648 1 98.94 80 PHE A O 1
ATOM 661 N N . VAL A 1 81 ? 5.164 13.195 3.354 1 98.75 81 VAL A N 1
ATOM 662 C CA . VAL A 1 81 ? 5.453 12.234 2.291 1 98.75 81 VAL A CA 1
ATOM 663 C C . VAL A 1 81 ? 5.16 12.867 0.932 1 98.75 81 VAL A C 1
ATOM 665 O O . VAL A 1 81 ? 4.004 13.141 0.604 1 98.75 81 VAL A O 1
ATOM 668 N N . GLU A 1 82 ? 6.188 13.086 0.216 1 97.31 82 GLU A N 1
ATOM 669 C CA . GLU A 1 82 ? 6.113 13.773 -1.067 1 97.31 82 GLU A CA 1
ATOM 670 C C . GLU A 1 82 ? 7.254 13.352 -1.989 1 97.31 82 GLU A C 1
ATOM 672 O O . GLU A 1 82 ? 8.227 12.742 -1.542 1 97.31 82 GLU A O 1
ATOM 677 N N . PHE A 1 83 ? 7.082 13.562 -3.295 1 93.75 83 PHE A N 1
ATOM 678 C CA . PHE A 1 83 ? 8.156 13.328 -4.25 1 93.75 83 PHE A CA 1
ATOM 679 C C . PHE A 1 83 ? 8.359 14.547 -5.148 1 93.75 83 PHE A C 1
ATOM 681 O O . PHE A 1 83 ? 7.406 15.047 -5.75 1 93.75 83 PHE A O 1
ATOM 688 N N . PRO A 1 84 ? 9.5 15.016 -5.324 1 93.75 84 PRO A N 1
ATOM 689 C CA . PRO A 1 84 ? 10.695 14.641 -4.566 1 93.75 84 PRO A CA 1
ATOM 690 C C . PRO A 1 84 ? 10.688 15.18 -3.139 1 93.75 84 PRO A C 1
ATOM 692 O O . PRO A 1 84 ? 9.836 16 -2.793 1 93.75 84 PRO A O 1
ATOM 695 N N . ALA A 1 85 ? 11.5 14.586 -2.26 1 97.19 85 ALA A N 1
ATOM 696 C CA . ALA A 1 85 ? 11.594 15.031 -0.87 1 97.19 85 ALA A CA 1
ATOM 697 C C . ALA A 1 85 ? 13.039 14.992 -0.375 1 97.19 85 ALA A C 1
ATOM 699 O O . ALA A 1 85 ? 13.961 14.719 -1.148 1 97.19 85 ALA A O 1
ATOM 700 N N . PHE A 1 86 ? 13.211 15.375 0.881 1 98.06 86 PHE A N 1
ATOM 701 C CA . PHE A 1 86 ? 14.523 15.594 1.482 1 98.06 86 PHE A CA 1
ATOM 702 C C . PHE A 1 86 ? 15.266 14.273 1.655 1 98.06 86 PHE A C 1
ATOM 704 O O . PHE A 1 86 ? 16.469 14.195 1.401 1 98.06 86 PHE A O 1
ATOM 711 N N . LYS A 1 87 ? 14.641 13.219 2.131 1 98.25 87 LYS A N 1
ATOM 712 C CA . LYS A 1 87 ? 15.258 11.914 2.34 1 98.25 87 LYS A CA 1
ATOM 713 C C . LYS A 1 87 ? 14.281 10.789 1.995 1 98.25 87 LYS A C 1
ATOM 715 O O . LYS A 1 87 ? 13.125 11.047 1.664 1 98.25 87 LYS A O 1
ATOM 720 N N . LEU A 1 88 ? 14.789 9.57 1.968 1 98.69 88 LEU A N 1
ATOM 721 C CA . LEU A 1 88 ? 13.938 8.406 1.724 1 98.69 88 LEU A CA 1
ATOM 722 C C . LEU A 1 88 ? 13.086 8.086 2.949 1 98.69 88 LEU A C 1
ATOM 724 O O . LEU A 1 88 ? 13.523 8.305 4.082 1 98.69 88 LEU A O 1
ATOM 728 N N . TYR A 1 89 ? 11.914 7.461 2.697 1 98.88 89 TYR A N 1
ATOM 729 C CA . TYR A 1 89 ? 10.984 7.129 3.771 1 98.88 89 TYR A CA 1
ATOM 730 C C . TYR A 1 89 ? 11.602 6.121 4.734 1 98.88 89 TYR A C 1
ATOM 732 O O . TYR A 1 89 ? 11.133 5.965 5.867 1 98.88 89 TYR A O 1
ATOM 740 N N . THR A 1 90 ? 12.688 5.477 4.367 1 98.75 90 THR A N 1
ATOM 741 C CA . THR A 1 90 ? 13.328 4.469 5.207 1 98.75 90 THR A CA 1
ATOM 742 C C . THR A 1 90 ? 14.43 5.098 6.059 1 98.75 90 THR A C 1
ATOM 744 O O . THR A 1 90 ? 15.016 4.43 6.914 1 98.75 90 THR A O 1
ATOM 747 N N . GLU A 1 91 ? 14.648 6.336 5.832 1 98.56 91 GLU A N 1
ATOM 748 C CA . GLU A 1 91 ? 15.773 6.992 6.496 1 98.56 91 GLU A CA 1
ATOM 749 C C . GLU A 1 91 ? 15.305 7.785 7.711 1 98.56 91 GLU A C 1
ATOM 751 O O . GLU A 1 91 ? 16.078 8.531 8.305 1 98.56 91 GLU A O 1
ATOM 756 N N . VAL A 1 92 ? 14.102 7.648 8.047 1 98.44 92 VAL A N 1
ATOM 757 C CA . VAL A 1 92 ? 13.523 8.273 9.234 1 98.44 92 VAL A CA 1
ATOM 758 C C . VAL A 1 92 ? 13.555 7.297 10.406 1 98.44 92 VAL A C 1
ATOM 760 O O . VAL A 1 92 ? 13.281 6.105 10.234 1 98.44 92 VAL A O 1
ATOM 763 N N . SER A 1 93 ? 13.938 7.762 11.586 1 98.62 93 SER A N 1
ATOM 764 C CA . SER A 1 93 ? 13.711 7.008 12.812 1 98.62 93 SER A CA 1
ATOM 765 C C . SER A 1 93 ? 12.312 7.266 13.367 1 98.62 93 SER A C 1
ATOM 767 O O . SER A 1 93 ? 12.133 8.117 14.242 1 98.62 93 SER A O 1
ATOM 769 N N . TYR A 1 94 ? 11.375 6.527 12.938 1 98.81 94 TYR A N 1
ATOM 770 C CA . TYR A 1 94 ? 9.977 6.734 13.297 1 98.81 94 TYR A CA 1
ATOM 771 C C . TYR A 1 94 ? 9.742 6.453 14.773 1 98.81 94 TYR A C 1
ATOM 773 O O . TYR A 1 94 ? 10.406 5.602 15.367 1 98.81 94 TYR A O 1
ATOM 781 N N . GLN A 1 95 ? 8.797 7.117 15.328 1 98.56 95 GLN A N 1
ATOM 782 C CA . GLN A 1 95 ? 8.398 6.977 16.734 1 98.56 95 GLN A CA 1
ATOM 783 C C . GLN A 1 95 ? 6.891 6.777 16.844 1 98.56 95 GLN A C 1
ATOM 785 O O . GLN A 1 95 ? 6.133 7.188 15.969 1 98.56 95 GLN A O 1
ATOM 790 N N . GLU A 1 96 ? 6.543 6.094 17.938 1 98.44 96 GLU A N 1
ATOM 791 C CA . GLU A 1 96 ? 5.117 6 18.25 1 98.44 96 GLU A CA 1
ATOM 792 C C . GLU A 1 96 ? 4.469 7.379 18.297 1 98.44 96 GLU A C 1
ATOM 794 O O . GLU A 1 96 ? 5.035 8.312 18.875 1 98.44 96 GLU A O 1
ATOM 799 N N . GLY A 1 97 ? 3.357 7.559 17.625 1 98.5 97 GLY A N 1
ATOM 800 C CA . GLY A 1 97 ? 2.625 8.812 17.672 1 98.5 97 GLY A CA 1
ATOM 801 C C . GLY A 1 97 ? 2.992 9.758 16.531 1 98.5 97 GLY A C 1
ATOM 802 O O . GLY A 1 97 ? 2.408 10.836 16.406 1 98.5 97 GLY A O 1
ATOM 803 N N . ASP A 1 98 ? 3.934 9.398 15.664 1 98.88 98 ASP A N 1
ATOM 804 C CA . ASP A 1 98 ? 4.305 10.242 14.531 1 98.88 98 ASP A CA 1
ATOM 805 C C . ASP A 1 98 ? 3.094 10.539 13.648 1 98.88 98 ASP A C 1
ATOM 807 O O . ASP A 1 98 ? 2.215 9.688 13.484 1 98.88 98 ASP A O 1
ATOM 811 N N . TYR A 1 99 ? 3.064 11.758 13.125 1 98.94 99 TYR A N 1
ATOM 812 C CA . TYR A 1 99 ? 2.084 12.156 12.117 1 98.94 99 TYR A CA 1
ATOM 813 C C . TYR A 1 99 ? 2.654 12.016 10.711 1 98.94 99 TYR A C 1
ATOM 815 O O . TYR A 1 99 ? 3.607 12.711 10.352 1 98.94 99 TYR A O 1
ATOM 823 N N . LEU A 1 100 ? 2.123 11.133 9.969 1 98.94 100 LEU A N 1
ATOM 824 C CA . LEU A 1 100 ? 2.502 10.945 8.57 1 98.94 100 LEU A CA 1
ATOM 825 C C . LEU A 1 100 ? 1.551 11.695 7.645 1 98.94 100 LEU A C 1
ATOM 827 O O . LEU A 1 100 ? 0.362 11.375 7.574 1 98.94 100 LEU A O 1
ATOM 831 N N . ILE A 1 101 ? 2.059 12.688 6.953 1 98.94 101 ILE A N 1
ATOM 832 C CA . ILE A 1 101 ? 1.234 13.633 6.211 1 98.94 101 ILE A CA 1
ATOM 833 C C . ILE A 1 101 ? 1.328 13.344 4.719 1 98.94 101 ILE A C 1
ATOM 835 O O . ILE A 1 101 ? 2.426 13.305 4.152 1 98.94 101 ILE A O 1
ATOM 839 N N . PHE A 1 102 ? 0.228 13.195 4.102 1 98.88 102 PHE A N 1
ATOM 840 C CA . PHE A 1 102 ? 0.116 12.898 2.678 1 98.88 102 PHE A CA 1
ATOM 841 C C . PHE A 1 102 ? -0.732 13.953 1.976 1 98.88 102 PHE A C 1
ATOM 843 O O . PHE A 1 102 ? -1.689 14.477 2.553 1 98.88 102 PHE A O 1
ATOM 850 N N . GLY A 1 103 ? -0.415 14.195 0.749 1 98.38 103 GLY A N 1
ATOM 851 C CA . GLY A 1 103 ? -1.132 15.195 -0.028 1 98.38 103 GLY A CA 1
ATOM 852 C C . GLY A 1 103 ? -2.215 14.602 -0.909 1 98.38 103 GLY A C 1
ATOM 853 O O . GLY A 1 103 ? -2.385 13.383 -0.958 1 98.38 103 GLY A O 1
ATOM 854 N N . ALA A 1 104 ? -2.885 15.492 -1.616 1 97.62 104 ALA A N 1
ATOM 855 C CA . ALA A 1 104 ? -3.977 15.117 -2.51 1 97.62 104 ALA A CA 1
ATOM 856 C C . ALA A 1 104 ? -3.467 14.289 -3.68 1 97.62 104 ALA A C 1
ATOM 858 O O . ALA A 1 104 ? -2.297 14.383 -4.055 1 97.62 104 ALA A O 1
ATOM 859 N N . GLU A 1 105 ? -4.363 13.469 -4.27 1 95.81 105 GLU A N 1
ATOM 860 C CA . GLU A 1 105 ? -4.023 12.539 -5.344 1 95.81 105 GLU A CA 1
ATOM 861 C C . GLU A 1 105 ? -3.543 13.289 -6.586 1 95.81 105 GLU A C 1
ATOM 863 O O . GLU A 1 105 ? -2.662 12.805 -7.301 1 95.81 105 GLU A O 1
ATOM 868 N N . ASP A 1 106 ? -4.004 14.531 -6.805 1 92 106 ASP A N 1
ATOM 869 C CA . ASP A 1 106 ? -3.746 15.211 -8.07 1 92 106 ASP A CA 1
ATOM 870 C C . ASP A 1 106 ? -2.557 16.156 -7.953 1 92 106 ASP A C 1
ATOM 872 O O . ASP A 1 106 ? -1.747 16.266 -8.875 1 92 106 ASP A O 1
ATOM 876 N N . TYR A 1 107 ? -2.424 16.797 -6.766 1 93.69 107 TYR A N 1
ATOM 877 C CA . TYR A 1 107 ? -1.419 17.859 -6.746 1 93.69 107 TYR A CA 1
ATOM 878 C C . TYR A 1 107 ? -0.494 17.703 -5.547 1 93.69 107 TYR A C 1
ATOM 880 O O . TYR A 1 107 ? 0.435 18.5 -5.367 1 93.69 107 TYR A O 1
ATOM 888 N N . GLY A 1 108 ? -0.677 16.656 -4.758 1 96.81 108 GLY A N 1
ATOM 889 C CA . GLY A 1 108 ? 0.218 16.422 -3.639 1 96.81 108 GLY A CA 1
ATOM 890 C C . GLY A 1 108 ? 0.07 17.438 -2.525 1 96.81 108 GLY A C 1
ATOM 891 O O . GLY A 1 108 ? -1.036 17.906 -2.254 1 96.81 108 GLY A O 1
ATOM 892 N N . ILE A 1 109 ? 1.112 17.656 -1.786 1 98.06 109 ILE A N 1
ATOM 893 C CA . ILE A 1 109 ? 1.146 18.641 -0.708 1 98.06 109 ILE A CA 1
ATOM 894 C C . ILE A 1 109 ? 1.426 20.016 -1.282 1 98.06 109 ILE A C 1
ATOM 896 O O . ILE A 1 109 ? 2.33 20.188 -2.104 1 98.06 109 ILE A O 1
ATOM 900 N N . PRO A 1 110 ? 0.615 20.984 -0.84 1 97.38 110 PRO A N 1
ATOM 901 C CA . PRO A 1 110 ? 0.886 22.344 -1.325 1 97.38 110 PRO A CA 1
ATOM 902 C C . PRO A 1 110 ? 2.348 22.75 -1.158 1 97.38 110 PRO A C 1
ATOM 904 O O . PRO A 1 110 ? 2.963 22.438 -0.132 1 97.38 110 PRO A O 1
ATOM 907 N N . ARG A 1 111 ? 2.891 23.406 -2.133 1 96.44 111 ARG A N 1
ATOM 908 C CA . ARG A 1 111 ? 4.305 23.766 -2.209 1 96.44 111 ARG A CA 1
ATOM 909 C C . ARG A 1 111 ? 4.742 24.547 -0.971 1 96.44 111 ARG A C 1
ATOM 911 O O . ARG A 1 111 ? 5.828 24.312 -0.437 1 96.44 111 ARG A O 1
ATOM 918 N N . GLU A 1 112 ? 3.889 25.438 -0.577 1 96.88 112 GLU A N 1
ATOM 919 C CA . GLU A 1 112 ? 4.219 26.281 0.567 1 96.88 112 GLU A CA 1
ATOM 920 C C . GLU A 1 112 ? 4.418 25.453 1.829 1 96.88 112 GLU A C 1
ATOM 922 O O . GLU A 1 112 ? 5.262 25.766 2.666 1 96.88 112 GLU A O 1
ATOM 927 N N . ILE A 1 113 ? 3.686 24.406 1.963 1 97.38 113 ILE A N 1
ATOM 928 C CA . ILE A 1 113 ? 3.791 23.531 3.129 1 97.38 113 ILE A CA 1
ATOM 929 C C . ILE A 1 113 ? 5.078 22.719 3.043 1 97.38 113 ILE A C 1
ATOM 931 O O . ILE A 1 113 ? 5.852 22.656 4 1 97.38 113 ILE A O 1
ATOM 935 N N . ILE A 1 114 ? 5.312 22.078 1.894 1 97.06 114 ILE A N 1
ATOM 936 C CA . ILE A 1 114 ? 6.484 21.219 1.73 1 97.06 114 ILE A CA 1
ATOM 937 C C . ILE A 1 114 ? 7.754 22.047 1.926 1 97.06 114 ILE A C 1
ATOM 939 O O . ILE A 1 114 ? 8.719 21.578 2.531 1 97.06 114 ILE A O 1
ATOM 943 N N . GLU A 1 115 ? 7.719 23.219 1.39 1 97 115 GLU A N 1
ATOM 944 C CA . GLU A 1 115 ? 8.883 24.094 1.528 1 97 115 GLU A CA 1
ATOM 945 C C . GLU A 1 115 ? 9.156 24.422 2.994 1 97 115 GLU A C 1
ATOM 947 O O . GLU A 1 115 ? 10.312 24.438 3.426 1 97 115 GLU A O 1
ATOM 952 N N . ARG A 1 116 ? 8.156 24.641 3.75 1 97 116 ARG A N 1
ATOM 953 C CA . ARG A 1 116 ? 8.266 24.984 5.164 1 97 116 ARG A CA 1
ATOM 954 C C . ARG A 1 116 ? 8.828 23.812 5.973 1 97 116 ARG A C 1
ATOM 956 O O . ARG A 1 116 ? 9.555 24.031 6.945 1 97 116 ARG A O 1
ATOM 963 N N . TYR A 1 117 ? 8.523 22.594 5.551 1 97.38 117 TYR A N 1
ATOM 964 C CA . TYR A 1 117 ? 8.898 21.422 6.324 1 97.38 117 TYR A CA 1
ATOM 965 C C . TYR A 1 117 ? 9.812 20.516 5.523 1 97.38 117 TYR A C 1
ATOM 967 O O . TYR A 1 117 ? 9.773 19.281 5.68 1 97.38 117 TYR A O 1
ATOM 975 N N . TRP A 1 118 ? 10.547 21.062 4.66 1 98.06 118 TRP A N 1
ATOM 976 C CA . TRP A 1 118 ? 11.336 20.312 3.678 1 98.06 118 TRP A CA 1
ATOM 977 C C . TRP A 1 118 ? 12.227 19.281 4.363 1 98.06 118 TRP A C 1
ATOM 979 O O . TRP A 1 118 ? 12.289 18.125 3.936 1 98.06 118 TRP A O 1
ATOM 989 N N . GLU A 1 119 ? 12.867 19.625 5.414 1 98.25 119 GLU A N 1
ATOM 990 C CA . GLU A 1 119 ? 13.828 18.75 6.078 1 98.25 119 GLU A CA 1
ATOM 991 C C . GLU A 1 119 ? 13.125 17.562 6.738 1 98.25 119 GLU A C 1
ATOM 993 O O . GLU A 1 119 ? 13.766 16.578 7.094 1 98.25 119 GLU A O 1
ATOM 998 N N . ASN A 1 120 ? 11.781 17.688 6.906 1 98.44 120 ASN A N 1
ATOM 999 C CA . ASN A 1 120 ? 10.977 16.609 7.484 1 98.44 120 ASN A CA 1
ATOM 1000 C C . ASN A 1 120 ? 10.219 15.844 6.41 1 98.44 120 ASN A C 1
ATOM 1002 O O . ASN A 1 120 ? 9.258 15.133 6.715 1 98.44 120 ASN A O 1
ATOM 1006 N N . SER A 1 121 ? 10.656 15.984 5.152 1 98.75 121 SER A N 1
ATOM 1007 C CA . SER A 1 121 ? 9.945 15.336 4.059 1 98.75 121 SER A CA 1
ATOM 1008 C C . SER A 1 121 ? 10.672 14.062 3.611 1 98.75 121 SER A C 1
ATOM 1010 O O . SER A 1 121 ? 11.898 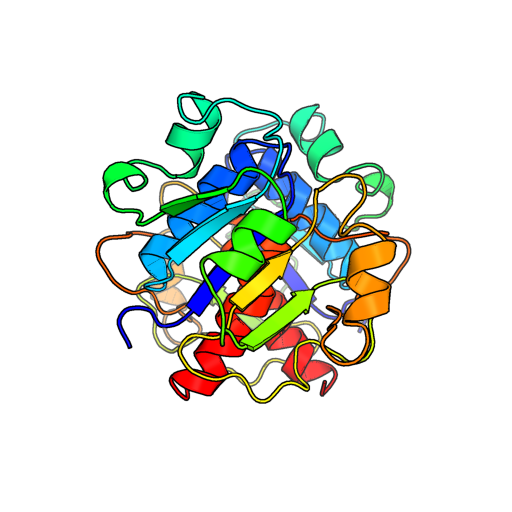13.992 3.666 1 98.75 121 SER A O 1
ATOM 1012 N N . VAL A 1 122 ? 9.875 13.07 3.199 1 98.81 122 VAL A N 1
ATOM 1013 C CA . VAL A 1 122 ? 10.43 11.789 2.762 1 98.81 122 VAL A CA 1
ATOM 1014 C C . VAL A 1 122 ? 9.789 11.375 1.443 1 98.81 122 VAL A C 1
ATOM 1016 O O . VAL A 1 122 ? 8.641 11.742 1.159 1 98.81 122 VAL A O 1
ATOM 1019 N N . SER A 1 123 ? 10.484 10.641 0.693 1 98.56 123 SER A N 1
ATOM 1020 C CA . SER A 1 123 ? 10.008 10.117 -0.583 1 98.56 123 SER A CA 1
ATOM 1021 C C . SER A 1 123 ? 10.039 8.594 -0.607 1 98.56 123 SER A C 1
ATOM 1023 O O . SER A 1 123 ? 10.875 7.977 0.059 1 98.56 123 SER A O 1
ATOM 1025 N N . ILE A 1 124 ? 9.117 8.062 -1.252 1 98.62 124 ILE A N 1
ATOM 1026 C CA . ILE A 1 124 ? 9.148 6.66 -1.654 1 98.62 124 ILE A CA 1
ATOM 1027 C C . ILE A 1 124 ? 9.844 6.527 -3.008 1 98.62 124 ILE A C 1
ATOM 1029 O O . ILE A 1 124 ? 9.43 7.148 -3.988 1 98.62 124 ILE A O 1
ATOM 1033 N N . PRO A 1 125 ? 10.859 5.766 -3.049 1 97.81 125 PRO A N 1
ATOM 1034 C CA . PRO A 1 125 ? 11.555 5.672 -4.332 1 97.81 125 PRO A CA 1
ATOM 1035 C C . PRO A 1 125 ? 10.695 5.043 -5.426 1 97.81 125 PRO A C 1
ATOM 1037 O O . PRO A 1 125 ? 9.938 4.109 -5.16 1 97.81 125 PRO A O 1
ATOM 1040 N N . MET A 1 126 ? 10.758 5.531 -6.598 1 96.5 126 MET A N 1
ATOM 1041 C CA . MET A 1 126 ? 10.133 4.988 -7.801 1 96.5 126 MET A CA 1
ATOM 1042 C C . MET A 1 126 ? 11.141 4.902 -8.945 1 96.5 126 MET A C 1
ATOM 1044 O O . MET A 1 126 ? 12.133 5.629 -8.953 1 96.5 126 MET A O 1
ATOM 1048 N N . PHE A 1 127 ? 10.75 3.973 -9.766 1 90.88 127 PHE A N 1
ATOM 1049 C CA . PHE A 1 127 ? 11.594 3.758 -10.93 1 90.88 127 PHE A CA 1
ATOM 1050 C C . PHE A 1 127 ? 10.805 3.988 -12.219 1 90.88 127 PHE A C 1
ATOM 1052 O O . PHE A 1 127 ? 9.586 3.797 -12.25 1 90.88 127 PHE A O 1
ATOM 1059 N N . GLY A 1 128 ? 11.391 4.453 -13.242 1 84.44 128 GLY A N 1
ATOM 1060 C CA . GLY A 1 128 ? 10.75 4.582 -14.539 1 84.44 128 GLY A CA 1
ATOM 1061 C C . GLY A 1 128 ? 9.945 5.859 -14.688 1 84.44 128 GLY A C 1
ATOM 1062 O O . GLY A 1 128 ? 10.242 6.863 -14.039 1 84.44 128 GLY A O 1
ATOM 1063 N N . PRO A 1 129 ? 8.938 5.859 -15.578 1 89.88 129 PRO A N 1
ATOM 1064 C CA . PRO A 1 129 ? 8.25 7.086 -15.992 1 89.88 129 PRO A CA 1
ATOM 1065 C C . PRO A 1 129 ? 7.016 7.391 -15.148 1 89.88 129 PRO A C 1
ATOM 1067 O O . PRO A 1 129 ? 6.238 8.289 -15.484 1 89.88 129 PRO A O 1
ATOM 1070 N N . VAL A 1 130 ? 6.82 6.766 -14.086 1 91.56 130 VAL A N 1
ATOM 1071 C CA . VAL A 1 130 ? 5.641 6.965 -13.242 1 91.56 130 VAL A CA 1
ATOM 1072 C C . VAL A 1 130 ? 5.816 8.227 -12.398 1 91.56 130 VAL A C 1
ATOM 1074 O O . VAL A 1 130 ? 6.867 8.422 -11.781 1 91.56 130 VAL A O 1
ATOM 1077 N N . ARG A 1 131 ? 4.852 9.086 -12.328 1 90.38 131 ARG A N 1
ATOM 1078 C CA . ARG A 1 131 ? 4.926 10.359 -11.617 1 90.38 131 ARG A CA 1
ATOM 1079 C C . ARG A 1 131 ? 4.664 10.18 -10.125 1 90.38 131 ARG A C 1
ATOM 1081 O O . ARG A 1 131 ? 5.168 10.945 -9.305 1 90.38 131 ARG A O 1
ATOM 1088 N N . SER A 1 132 ? 3.738 9.242 -9.875 1 94.44 132 SER A N 1
ATOM 1089 C CA . SER A 1 132 ? 3.398 9.016 -8.477 1 94.44 132 SER A CA 1
ATOM 1090 C C . SER A 1 132 ? 2.766 7.645 -8.273 1 94.44 132 SER A C 1
ATOM 1092 O O . SER A 1 132 ? 2.25 7.043 -9.219 1 94.44 132 SER A O 1
ATOM 1094 N N . LEU A 1 133 ? 2.834 7.219 -7.02 1 96.56 133 LEU A N 1
ATOM 1095 C CA . LEU A 1 133 ? 2.055 6.059 -6.594 1 96.56 133 LEU A CA 1
ATOM 1096 C C . LEU A 1 133 ? 0.642 6.473 -6.195 1 96.56 133 LEU A C 1
ATOM 1098 O O . LEU A 1 133 ? 0.363 7.66 -6.023 1 96.56 133 LEU A O 1
ATOM 1102 N N . ASN A 1 134 ? -0.257 5.484 -6.141 1 96.88 134 ASN A N 1
ATOM 1103 C CA . ASN A 1 134 ? -1.587 5.684 -5.574 1 96.88 134 ASN A CA 1
ATOM 1104 C C . ASN A 1 134 ? -1.516 6.117 -4.113 1 96.88 134 ASN A C 1
ATOM 1106 O O . ASN A 1 134 ? -0.677 5.629 -3.355 1 96.88 134 ASN A O 1
ATOM 1110 N N . LEU A 1 135 ? -2.414 6.992 -3.717 1 98.38 135 LEU A N 1
ATOM 1111 C CA . LEU A 1 135 ? -2.393 7.566 -2.375 1 98.38 135 LEU A CA 1
ATOM 1112 C C . LEU A 1 135 ? -2.49 6.477 -1.314 1 98.38 135 LEU A C 1
ATOM 1114 O O . LEU A 1 135 ? -1.704 6.457 -0.364 1 98.38 135 LEU A O 1
ATOM 1118 N N . SER A 1 136 ? -3.455 5.559 -1.437 1 98.31 136 SER A N 1
ATOM 1119 C CA . SER A 1 136 ? -3.617 4.535 -0.409 1 98.31 136 SER A CA 1
ATOM 1120 C C . SER A 1 136 ? -2.402 3.613 -0.348 1 98.31 136 SER A C 1
ATOM 1122 O O . SER A 1 136 ? -2.023 3.15 0.729 1 98.31 136 SER A O 1
ATOM 1124 N N . SER A 1 137 ? -1.787 3.322 -1.54 1 98.44 137 SER A N 1
ATOM 1125 C CA . SER A 1 137 ? -0.556 2.539 -1.571 1 98.44 137 SER A CA 1
ATOM 1126 C C . SER A 1 137 ? 0.581 3.27 -0.865 1 98.44 137 SER A C 1
ATOM 1128 O O . SER A 1 137 ? 1.333 2.662 -0.098 1 98.44 137 SER A O 1
ATOM 1130 N N . SER A 1 138 ? 0.69 4.559 -1.111 1 98.88 138 SER A N 1
ATOM 1131 C CA . SER A 1 138 ? 1.723 5.363 -0.468 1 98.88 138 SER A CA 1
ATOM 1132 C C . SER A 1 138 ? 1.572 5.348 1.049 1 98.88 138 SER A C 1
ATOM 1134 O O . SER A 1 138 ? 2.553 5.164 1.773 1 98.88 138 SER A O 1
ATOM 1136 N N . VAL A 1 139 ? 0.338 5.527 1.484 1 98.94 139 VAL A N 1
ATOM 1137 C CA . VAL A 1 139 ? 0.063 5.516 2.916 1 98.94 139 VAL A CA 1
ATOM 1138 C C . VAL A 1 139 ? 0.452 4.16 3.504 1 98.94 139 VAL A C 1
ATOM 1140 O O . VAL A 1 139 ? 1.132 4.094 4.531 1 98.94 139 VAL A O 1
ATOM 1143 N N . ALA A 1 140 ? 0.061 3.082 2.846 1 98.94 140 ALA A N 1
ATOM 1144 C CA . ALA A 1 140 ? 0.336 1.734 3.338 1 98.94 140 ALA A CA 1
ATOM 1145 C C . ALA A 1 140 ? 1.838 1.49 3.455 1 98.94 140 ALA A C 1
ATOM 1147 O O . ALA A 1 140 ? 2.305 0.933 4.453 1 98.94 140 ALA A O 1
ATOM 1148 N N . ILE A 1 141 ? 2.615 1.938 2.457 1 98.94 141 ILE A N 1
ATOM 1149 C CA . ILE A 1 141 ? 4.059 1.746 2.418 1 98.94 141 ILE A CA 1
ATOM 1150 C C . ILE A 1 141 ? 4.703 2.436 3.619 1 98.94 141 ILE A C 1
ATOM 1152 O O . ILE A 1 141 ? 5.465 1.814 4.367 1 98.94 141 ILE A O 1
ATOM 1156 N N . VAL A 1 142 ? 4.395 3.66 3.842 1 98.94 142 VAL A N 1
ATOM 1157 C CA . VAL A 1 142 ? 5.07 4.457 4.859 1 98.94 142 VAL A CA 1
ATOM 1158 C C . VAL A 1 142 ? 4.602 4.027 6.25 1 98.94 142 VAL A C 1
ATOM 1160 O O . VAL A 1 142 ? 5.406 3.928 7.18 1 98.94 142 VAL A O 1
ATOM 1163 N N . VAL A 1 143 ? 3.299 3.766 6.402 1 98.94 143 VAL A N 1
ATOM 1164 C CA . VAL A 1 143 ? 2.756 3.33 7.688 1 98.94 143 VAL A CA 1
ATOM 1165 C C . VAL A 1 143 ? 3.436 2.033 8.117 1 98.94 143 VAL A C 1
ATOM 1167 O O . VAL A 1 143 ? 3.857 1.902 9.273 1 98.94 143 VAL A O 1
ATOM 1170 N N . TYR A 1 144 ? 3.637 1.113 7.27 1 98.94 144 TYR A N 1
ATOM 1171 C CA . TYR A 1 144 ? 4.164 -0.184 7.676 1 98.94 144 TYR A CA 1
ATOM 1172 C C . TYR A 1 144 ? 5.676 -0.128 7.852 1 98.94 144 TYR A C 1
ATOM 1174 O O . TYR A 1 144 ? 6.25 -0.91 8.617 1 98.94 144 TYR A O 1
ATOM 1182 N N . GLU A 1 145 ? 6.379 0.796 7.086 1 98.88 145 GLU A N 1
ATOM 1183 C CA . GLU A 1 145 ? 7.773 1.042 7.438 1 98.88 145 GLU A CA 1
ATOM 1184 C C . GLU A 1 145 ? 7.895 1.588 8.859 1 98.88 145 GLU A C 1
ATOM 1186 O O . GLU A 1 145 ? 8.734 1.129 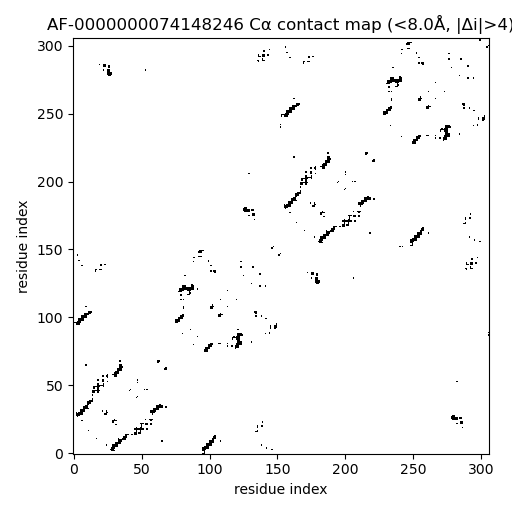9.633 1 98.88 145 GLU A O 1
ATOM 1191 N N . ALA A 1 146 ? 7.078 2.58 9.156 1 98.88 146 ALA A N 1
ATOM 1192 C CA . ALA A 1 146 ? 7.094 3.168 10.492 1 98.88 146 ALA A CA 1
ATOM 1193 C C . ALA A 1 146 ? 6.777 2.119 11.555 1 98.88 146 ALA A C 1
ATOM 1195 O O . ALA A 1 146 ? 7.484 2.016 12.562 1 98.88 146 ALA A O 1
ATOM 1196 N N . LEU A 1 147 ? 5.738 1.32 11.32 1 98.69 147 LEU A N 1
ATOM 1197 C CA . LEU A 1 147 ? 5.316 0.305 12.281 1 98.69 147 LEU A CA 1
ATOM 1198 C C . LEU A 1 147 ? 6.402 -0.75 12.469 1 98.69 147 LEU A C 1
ATOM 1200 O O . LEU A 1 147 ? 6.617 -1.24 13.578 1 98.69 147 LEU A O 1
ATOM 1204 N N . ARG A 1 148 ? 7.043 -1.167 11.32 1 98.31 148 ARG A N 1
ATOM 1205 C CA . ARG A 1 148 ? 8.141 -2.121 11.398 1 98.31 148 ARG A CA 1
ATOM 1206 C C . ARG A 1 148 ? 9.211 -1.638 12.375 1 98.31 148 ARG A C 1
ATOM 1208 O O . ARG A 1 148 ? 9.727 -2.42 13.18 1 98.31 148 ARG A O 1
ATOM 1215 N N . GLN A 1 149 ? 9.492 -0.39 12.312 1 98.44 149 GLN A N 1
ATOM 1216 C CA . GLN A 1 149 ? 10.516 0.188 13.172 1 98.44 149 GLN A CA 1
ATOM 1217 C C . GLN A 1 149 ? 10.031 0.306 14.617 1 98.44 149 GLN A C 1
ATOM 1219 O O . GLN A 1 149 ? 10.75 -0.034 15.555 1 98.44 149 GLN A O 1
ATOM 1224 N N . ILE A 1 150 ? 8.812 0.73 14.797 1 98 150 ILE A N 1
ATOM 1225 C CA . ILE A 1 150 ? 8.25 1.019 16.109 1 98 150 ILE A CA 1
ATOM 1226 C C . ILE A 1 150 ? 8.023 -0.286 16.875 1 98 150 ILE A C 1
ATOM 1228 O O . ILE A 1 150 ? 8.352 -0.385 18.062 1 98 150 ILE A O 1
ATOM 1232 N N . LYS A 1 151 ? 7.543 -1.302 16.172 1 96.62 151 LYS A N 1
ATOM 1233 C CA . LYS A 1 151 ? 7.145 -2.553 16.812 1 96.62 151 LYS A CA 1
ATOM 1234 C C . LYS A 1 151 ? 8.227 -3.615 16.656 1 96.62 151 LYS A C 1
ATOM 1236 O O . LYS A 1 151 ? 8.102 -4.723 17.188 1 96.62 151 LYS A O 1
ATOM 1241 N N . LYS A 1 152 ? 9.25 -3.307 15.938 1 95.5 152 LYS A N 1
ATOM 1242 C CA . LYS A 1 152 ? 10.453 -4.133 15.82 1 95.5 152 LYS A CA 1
ATOM 1243 C C . LYS A 1 152 ? 10.117 -5.504 15.242 1 95.5 152 LYS A C 1
ATOM 1245 O O . LYS A 1 152 ? 10.5 -6.531 15.805 1 95.5 152 LYS A O 1
ATOM 1250 N N . PHE A 1 153 ? 9.367 -5.395 14.227 1 93.44 153 PHE A N 1
ATOM 1251 C CA . PHE A 1 153 ? 9.195 -6.641 13.492 1 93.44 153 PHE A CA 1
ATOM 1252 C C . PHE A 1 153 ? 9.781 -6.527 12.086 1 93.44 153 PHE A C 1
ATOM 1254 O O . PHE A 1 153 ? 10 -5.422 11.586 1 93.44 153 PHE A O 1
ATOM 1261 N N . MET B 1 1 ? 18.734 -9.836 -13.906 1 74.06 1 MET B N 1
ATOM 1262 C CA . MET B 1 1 ? 17.312 -10.164 -14.047 1 74.06 1 MET B CA 1
ATOM 1263 C C . MET B 1 1 ? 16.531 -8.961 -14.57 1 74.06 1 MET B C 1
ATOM 1265 O O . MET B 1 1 ? 16.891 -7.812 -14.297 1 74.06 1 MET B O 1
ATOM 1269 N N . LYS B 1 2 ? 15.539 -9.32 -15.383 1 88.88 2 LYS B N 1
ATOM 1270 C CA . LYS B 1 2 ? 14.812 -8.273 -16.094 1 88.88 2 LYS B CA 1
ATOM 1271 C C . LYS B 1 2 ? 13.977 -7.434 -15.133 1 88.88 2 LYS B C 1
ATOM 1273 O O . LYS B 1 2 ? 13.906 -6.211 -15.273 1 88.88 2 LYS B O 1
ATOM 1278 N N . TYR B 1 3 ? 13.477 -8.047 -14.117 1 96.75 3 TYR B N 1
ATOM 1279 C CA . TYR B 1 3 ? 12.57 -7.375 -13.188 1 96.75 3 TYR B CA 1
ATOM 1280 C C . TYR B 1 3 ? 13.086 -7.477 -11.758 1 96.75 3 TYR B C 1
ATOM 1282 O O . TYR B 1 3 ? 13.688 -8.484 -11.375 1 96.75 3 TYR B O 1
ATOM 1290 N N . ASN B 1 4 ? 12.82 -6.402 -11.016 1 98.12 4 ASN B N 1
ATOM 1291 C CA . ASN B 1 4 ? 13.156 -6.469 -9.602 1 98.12 4 ASN B CA 1
ATOM 1292 C C . ASN B 1 4 ? 12.359 -7.551 -8.883 1 98.12 4 ASN B C 1
ATOM 1294 O O . ASN B 1 4 ? 12.898 -8.281 -8.047 1 98.12 4 ASN B O 1
ATOM 1298 N N . LEU B 1 5 ? 11.008 -7.621 -9.25 1 98.75 5 LEU B N 1
ATOM 1299 C CA . LEU B 1 5 ? 10.07 -8.539 -8.617 1 98.75 5 LEU B CA 1
ATOM 1300 C C . LEU B 1 5 ? 8.984 -8.969 -9.602 1 98.75 5 LEU B C 1
ATOM 1302 O O . LEU B 1 5 ? 8.828 -8.367 -10.664 1 98.75 5 LEU B O 1
ATOM 1306 N N . HIS B 1 6 ? 8.328 -10.008 -9.242 1 98.88 6 HIS B N 1
ATOM 1307 C CA . HIS B 1 6 ? 7.102 -10.445 -9.891 1 98.88 6 HIS B CA 1
ATOM 1308 C C . HIS B 1 6 ? 5.918 -10.383 -8.93 1 98.88 6 HIS B C 1
ATOM 1310 O O . HIS B 1 6 ? 5.984 -10.914 -7.82 1 98.88 6 HIS B O 1
ATOM 1316 N N . VAL B 1 7 ? 4.887 -9.688 -9.344 1 98.94 7 VAL B N 1
ATOM 1317 C CA . VAL B 1 7 ? 3.658 -9.586 -8.562 1 98.94 7 VAL B CA 1
ATOM 1318 C C . VAL B 1 7 ? 2.58 -10.477 -9.18 1 98.94 7 VAL B C 1
ATOM 1320 O O . VAL B 1 7 ? 2.209 -10.297 -10.344 1 98.94 7 VAL B O 1
ATOM 1323 N N . VAL B 1 8 ? 2.084 -11.406 -8.422 1 99 8 VAL B N 1
ATOM 1324 C CA . VAL B 1 8 ? 1.122 -12.383 -8.922 1 99 8 VAL B CA 1
ATOM 1325 C C . VAL B 1 8 ? -0.212 -12.211 -8.203 1 99 8 VAL B C 1
ATOM 1327 O O . VAL B 1 8 ? -0.272 -12.273 -6.969 1 99 8 VAL B O 1
ATOM 1330 N N . LEU B 1 9 ? -1.268 -11.992 -8.93 1 98.94 9 LEU B N 1
ATOM 1331 C CA . LEU B 1 9 ? -2.615 -11.891 -8.383 1 98.94 9 LEU B CA 1
ATOM 1332 C C . LEU B 1 9 ? -3.457 -13.102 -8.789 1 98.94 9 LEU B C 1
ATOM 1334 O O . LEU B 1 9 ? -3.711 -13.312 -9.977 1 98.94 9 LEU B O 1
ATOM 1338 N N . ILE B 1 10 ? -3.838 -13.867 -7.809 1 98.81 10 ILE B N 1
ATOM 1339 C CA . ILE B 1 10 ? -4.746 -14.977 -8.078 1 98.81 10 ILE B CA 1
ATOM 1340 C C . ILE B 1 10 ? -6.188 -14.484 -8.062 1 98.81 10 ILE B C 1
ATOM 1342 O O . ILE B 1 10 ? -6.695 -14.07 -7.012 1 98.81 10 ILE B O 1
ATOM 1346 N N . GLU B 1 11 ? -6.82 -14.469 -9.164 1 98.56 11 GLU B N 1
ATOM 1347 C CA . GLU B 1 11 ? -8.234 -14.18 -9.398 1 98.56 11 GLU B CA 1
ATOM 1348 C C . GLU B 1 11 ? -8.641 -12.844 -8.797 1 98.56 11 GLU B C 1
ATOM 1350 O O . GLU B 1 11 ? -9.617 -12.766 -8.055 1 98.56 11 GLU B O 1
ATOM 1355 N N . PRO B 1 12 ? -7.938 -11.789 -9.172 1 98.5 12 PRO B N 1
ATOM 1356 C CA . PRO B 1 12 ? -8.359 -10.477 -8.688 1 98.5 12 PRO B CA 1
ATOM 1357 C C . PRO B 1 12 ? -9.75 -10.086 -9.18 1 98.5 12 PRO B C 1
ATOM 1359 O O . PRO B 1 12 ? -10.117 -10.383 -10.32 1 98.5 12 PRO B O 1
ATOM 1362 N N . GLN B 1 13 ? -10.539 -9.352 -8.305 1 97.5 13 GLN B N 1
ATOM 1363 C CA . GLN B 1 13 ? -11.953 -9.117 -8.578 1 97.5 13 GLN B CA 1
ATOM 1364 C C . GLN B 1 13 ? -12.227 -7.637 -8.82 1 97.5 13 GLN B C 1
ATOM 1366 O O . GLN B 1 13 ? -13.195 -7.285 -9.508 1 97.5 13 GLN B O 1
ATOM 1371 N N . ILE B 1 14 ? -11.508 -6.754 -8.242 1 96.19 14 ILE B N 1
ATOM 1372 C CA . ILE B 1 14 ? -11.797 -5.324 -8.258 1 96.19 14 ILE B CA 1
ATOM 1373 C C . ILE B 1 14 ? -10.82 -4.613 -9.195 1 96.19 14 ILE B C 1
ATOM 1375 O O . ILE B 1 14 ? -9.625 -4.527 -8.914 1 96.19 14 ILE B O 1
ATOM 1379 N N . PRO B 1 15 ? -11.281 -4.086 -10.289 1 96.44 15 PRO B N 1
ATOM 1380 C CA . PRO B 1 15 ? -10.391 -3.521 -11.305 1 96.44 15 PRO B CA 1
ATOM 1381 C C . PRO B 1 15 ? -9.562 -2.35 -10.773 1 96.44 15 PRO B C 1
ATOM 1383 O O . PRO B 1 15 ? -8.422 -2.158 -11.195 1 96.44 15 PRO B O 1
ATOM 1386 N N . TYR B 1 16 ? -10.086 -1.534 -9.852 1 94.69 16 TYR B N 1
ATOM 1387 C CA . TYR B 1 16 ? -9.352 -0.409 -9.289 1 94.69 16 TYR B CA 1
ATOM 1388 C C . TYR B 1 16 ? -8.078 -0.883 -8.594 1 94.69 16 TYR B C 1
ATOM 1390 O O . TYR B 1 16 ? -7.012 -0.294 -8.766 1 94.69 16 TYR B O 1
ATOM 1398 N N . ASN B 1 17 ? -8.203 -1.991 -7.875 1 97.19 17 ASN B N 1
ATOM 1399 C CA . ASN B 1 17 ? -7.039 -2.564 -7.203 1 97.19 17 ASN B CA 1
ATOM 1400 C C . ASN B 1 17 ? -5.984 -3.023 -8.211 1 97.19 17 ASN B C 1
ATOM 1402 O O . ASN B 1 17 ? -4.801 -2.715 -8.055 1 97.19 17 ASN B O 1
ATOM 1406 N N . THR B 1 18 ? -6.41 -3.754 -9.18 1 97.94 18 THR B N 1
ATOM 1407 C CA . THR B 1 18 ? -5.488 -4.281 -10.18 1 97.94 18 THR B CA 1
ATOM 1408 C C . THR B 1 18 ? -4.832 -3.145 -10.961 1 97.94 18 THR B C 1
ATOM 1410 O O . THR B 1 18 ? -3.641 -3.205 -11.273 1 97.94 18 THR B O 1
ATOM 1413 N N . GLY B 1 19 ? -5.633 -2.09 -11.289 1 96.81 19 GLY B N 1
ATOM 1414 C CA . GLY B 1 19 ? -5.051 -0.92 -11.93 1 96.81 19 GLY B CA 1
ATOM 1415 C C . GLY B 1 19 ? -3.971 -0.26 -11.094 1 96.81 19 GLY B C 1
ATOM 1416 O O . GLY B 1 19 ? -2.895 0.06 -11.609 1 96.81 19 GLY B O 1
ATOM 1417 N N . ASN B 1 20 ? -4.23 -0.055 -9.812 1 96.69 20 ASN B N 1
ATOM 1418 C CA . ASN B 1 20 ? -3.258 0.522 -8.891 1 96.69 20 ASN B CA 1
ATOM 1419 C C . ASN B 1 20 ? -2.002 -0.338 -8.789 1 96.69 20 ASN B C 1
ATOM 1421 O O . ASN B 1 20 ? -0.888 0.186 -8.734 1 96.69 20 ASN B O 1
ATOM 1425 N N . ILE B 1 21 ? -2.205 -1.605 -8.75 1 98.38 21 ILE B N 1
ATOM 1426 C CA . ILE B 1 21 ? -1.092 -2.543 -8.656 1 98.38 21 ILE B CA 1
ATOM 1427 C C . ILE B 1 21 ? -0.266 -2.496 -9.938 1 98.38 21 ILE B C 1
ATOM 1429 O O . ILE B 1 21 ? 0.963 -2.586 -9.898 1 98.38 21 ILE B O 1
ATOM 1433 N N . GLY B 1 22 ? -0.949 -2.416 -11.07 1 97.5 22 GLY B N 1
ATOM 1434 C CA . GLY B 1 22 ? -0.232 -2.217 -12.312 1 97.5 22 GLY B CA 1
ATOM 1435 C C . GLY B 1 22 ? 0.672 -0.998 -12.297 1 97.5 22 GLY B C 1
ATOM 1436 O O . GLY B 1 22 ? 1.833 -1.074 -12.703 1 97.5 22 GLY B O 1
ATOM 1437 N N . ARG B 1 23 ? 0.115 0.115 -11.883 1 96.81 23 ARG B N 1
ATOM 1438 C CA . ARG B 1 23 ? 0.9 1.337 -11.742 1 96.81 23 ARG B CA 1
ATOM 1439 C C . ARG B 1 23 ? 2.105 1.113 -10.836 1 96.81 23 ARG B C 1
ATOM 1441 O O . ARG B 1 23 ? 3.205 1.589 -11.125 1 96.81 23 ARG B O 1
ATOM 1448 N N . LEU B 1 24 ? 1.911 0.456 -9.758 1 98 24 LEU B N 1
ATOM 1449 C CA . LEU B 1 24 ? 2.979 0.125 -8.82 1 98 24 LEU B CA 1
ATOM 1450 C C . LEU B 1 24 ? 4.047 -0.728 -9.492 1 98 24 LEU B C 1
ATOM 1452 O O . LEU B 1 24 ? 5.242 -0.522 -9.266 1 98 24 LEU B O 1
ATOM 1456 N N . CYS B 1 25 ? 3.611 -1.687 -10.258 1 98.12 25 CYS B N 1
ATOM 1457 C CA . CYS B 1 25 ? 4.555 -2.553 -10.953 1 98.12 25 CYS B CA 1
ATOM 1458 C C . CYS B 1 25 ? 5.438 -1.745 -11.898 1 98.12 25 CYS B C 1
ATOM 1460 O O . CYS B 1 25 ? 6.648 -1.964 -11.961 1 98.12 25 CYS B O 1
ATOM 1462 N N . VAL B 1 26 ? 4.852 -0.828 -12.625 1 97.19 26 VAL B N 1
ATOM 1463 C CA . VAL B 1 26 ? 5.633 0.035 -13.508 1 97.19 26 VAL B CA 1
ATOM 1464 C C . VAL B 1 26 ? 6.621 0.855 -12.68 1 97.19 26 VAL B C 1
ATOM 1466 O O . VAL B 1 26 ? 7.805 0.94 -13.023 1 97.19 26 VAL B O 1
ATOM 1469 N N . ALA B 1 27 ? 6.18 1.363 -11.578 1 97.38 27 ALA B N 1
ATOM 1470 C CA . ALA B 1 27 ? 6.98 2.238 -10.727 1 97.38 27 ALA B CA 1
ATOM 1471 C C . ALA B 1 27 ? 8.133 1.473 -10.086 1 97.38 27 ALA B C 1
ATOM 1473 O O . ALA B 1 27 ? 9.109 2.074 -9.625 1 97.38 27 ALA B O 1
ATOM 1474 N N . THR B 1 28 ? 8.039 0.168 -10.008 1 98.12 28 THR B N 1
ATOM 1475 C CA . THR B 1 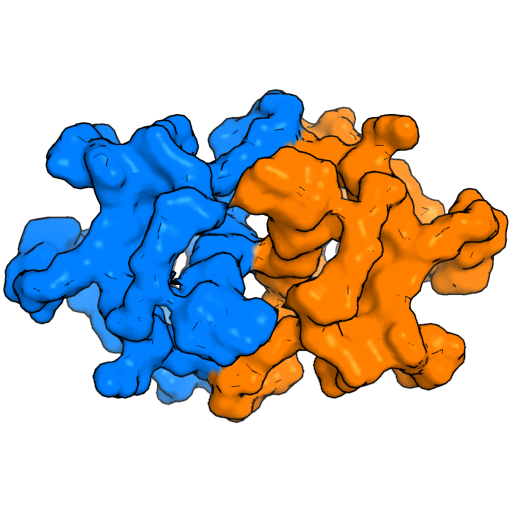28 ? 9.016 -0.605 -9.258 1 98.12 28 THR B CA 1
ATOM 1476 C C . THR B 1 28 ? 9.773 -1.566 -10.172 1 98.12 28 THR B C 1
ATOM 1478 O O . THR B 1 28 ? 10.5 -2.439 -9.695 1 98.12 28 THR B O 1
ATOM 1481 N N . ASN B 1 29 ? 9.555 -1.416 -11.453 1 97.38 29 ASN B N 1
ATOM 1482 C CA . ASN B 1 29 ? 10.133 -2.336 -12.422 1 97.38 29 ASN B CA 1
ATOM 1483 C C . ASN B 1 29 ? 9.836 -3.789 -12.07 1 97.38 29 ASN B C 1
ATOM 1485 O O . ASN B 1 29 ? 10.75 -4.609 -11.977 1 97.38 29 ASN B O 1
ATOM 1489 N N . SER B 1 30 ? 8.555 -4.074 -11.844 1 98.38 30 SER B N 1
ATOM 1490 C CA . SER B 1 30 ? 8.047 -5.414 -11.57 1 98.38 30 SER B CA 1
ATOM 1491 C C . SER B 1 30 ? 7.129 -5.895 -12.688 1 98.38 30 SER B C 1
ATOM 1493 O O . SER B 1 30 ? 6.477 -5.086 -13.352 1 98.38 30 SER B O 1
ATOM 1495 N N . LYS B 1 31 ? 7.129 -7.148 -12.875 1 98.62 31 LYS B N 1
ATOM 1496 C CA . LYS B 1 31 ? 6.184 -7.754 -13.805 1 98.62 31 LYS B CA 1
ATOM 1497 C C . LYS B 1 31 ? 4.902 -8.18 -13.094 1 98.62 31 LYS B C 1
ATOM 1499 O O . LYS B 1 31 ? 4.949 -8.711 -11.984 1 98.62 31 LYS B O 1
ATOM 1504 N N . LEU B 1 32 ? 3.748 -7.957 -13.805 1 98.69 32 LEU B N 1
ATOM 1505 C CA . LEU B 1 32 ? 2.453 -8.336 -13.25 1 98.69 32 LEU B CA 1
ATOM 1506 C C . LEU B 1 32 ? 1.957 -9.641 -13.867 1 98.69 32 LEU B C 1
ATOM 1508 O O . LEU B 1 32 ? 2 -9.812 -15.086 1 98.69 32 LEU B O 1
ATOM 1512 N N . HIS B 1 33 ? 1.574 -10.594 -12.992 1 98.94 33 HIS B N 1
ATOM 1513 C CA . HIS B 1 33 ? 0.983 -11.859 -13.406 1 98.94 33 HIS B CA 1
ATOM 1514 C C . HIS B 1 33 ? -0.453 -11.984 -12.914 1 98.94 33 HIS B C 1
ATOM 1516 O O . HIS B 1 33 ? -0.707 -11.906 -11.711 1 98.94 33 HIS B O 1
ATOM 1522 N N . LEU B 1 34 ? -1.374 -12.125 -13.867 1 98.81 34 LEU B N 1
ATOM 1523 C CA . LEU B 1 34 ? -2.789 -12.305 -13.562 1 98.81 34 LEU B CA 1
ATOM 1524 C C . LEU B 1 34 ? -3.209 -13.758 -13.766 1 98.81 34 LEU B C 1
ATOM 1526 O O . LEU B 1 34 ? -3.152 -14.273 -14.883 1 98.81 34 LEU B O 1
ATOM 1530 N N . VAL B 1 35 ? -3.668 -14.359 -12.656 1 98.88 35 VAL B N 1
ATOM 1531 C CA . VAL B 1 35 ? -3.867 -15.805 -12.68 1 98.88 35 VAL B CA 1
ATOM 1532 C C . VAL B 1 35 ? -5.344 -16.125 -12.461 1 98.88 35 VAL B C 1
ATOM 1534 O O . VAL B 1 35 ? -5.934 -15.727 -11.453 1 98.88 35 VAL B O 1
ATOM 1537 N N . GLY B 1 36 ? -5.91 -16.906 -13.391 1 98.44 36 GLY B N 1
ATOM 1538 C CA . GLY B 1 36 ? -7.27 -17.391 -13.234 1 98.44 36 GLY B CA 1
ATOM 1539 C C . GLY B 1 36 ? -8.32 -16.391 -13.68 1 98.44 36 GLY B C 1
ATOM 1540 O O . GLY B 1 36 ? -8.031 -15.492 -14.477 1 98.44 36 GLY B O 1
ATOM 1541 N N . LYS B 1 37 ? -9.547 -16.562 -13.203 1 97.38 37 LYS B N 1
ATOM 1542 C CA . LYS B 1 37 ? -10.68 -15.734 -13.625 1 97.38 37 LYS B CA 1
ATOM 1543 C C . LYS B 1 37 ? -10.609 -14.344 -13.016 1 97.38 37 LYS B C 1
ATOM 1545 O O . LYS B 1 37 ? -10.547 -14.195 -11.797 1 97.38 37 LYS B O 1
ATOM 1550 N N . LEU B 1 38 ? -10.633 -13.367 -13.891 1 97.69 38 LEU B N 1
ATOM 1551 C CA . LEU B 1 38 ? -10.656 -11.984 -13.438 1 97.69 38 LEU B CA 1
ATOM 1552 C C . LEU B 1 38 ? -12.086 -11.5 -13.227 1 97.69 38 LEU B C 1
ATOM 1554 O O . LEU B 1 38 ? -12.984 -11.852 -13.992 1 97.69 38 LEU B O 1
ATOM 1558 N N . GLY B 1 39 ? -12.289 -10.766 -12.203 1 97.25 39 GLY B N 1
ATOM 1559 C CA . GLY B 1 39 ? -13.609 -10.203 -11.953 1 97.25 39 GLY B CA 1
ATOM 1560 C C . GLY B 1 39 ? -13.93 -9.016 -12.836 1 97.25 39 GLY B C 1
ATOM 1561 O O . GLY B 1 39 ? -14.906 -8.305 -12.602 1 97.25 39 GLY B O 1
ATOM 1562 N N . PHE B 1 40 ? -13.133 -8.695 -13.797 1 96.69 40 PHE B N 1
ATOM 1563 C CA . PHE B 1 40 ? -13.234 -7.555 -14.695 1 96.69 40 PHE B CA 1
ATOM 1564 C C . PHE B 1 40 ? -12.602 -7.871 -16.047 1 96.69 40 PHE B C 1
ATOM 1566 O O . PHE B 1 40 ? -11.953 -8.906 -16.203 1 96.69 40 PHE B O 1
ATOM 1573 N N . SER B 1 41 ? -12.828 -6.992 -16.969 1 95.62 41 SER B N 1
ATOM 1574 C CA . SER B 1 41 ? -12.102 -7.078 -18.234 1 95.62 41 SER B CA 1
ATOM 1575 C C . SER B 1 41 ? -10.844 -6.227 -18.203 1 95.62 41 SER B C 1
ATOM 1577 O O . SER B 1 41 ? -10.781 -5.215 -17.5 1 95.62 41 SER B O 1
ATOM 1579 N N . LEU B 1 42 ? -9.844 -6.605 -18.953 1 92.94 42 LEU B N 1
ATOM 1580 C CA . LEU B 1 42 ? -8.609 -5.836 -19.016 1 92.94 42 LEU B CA 1
ATOM 1581 C C . LEU B 1 42 ? -8.82 -4.508 -19.734 1 92.94 42 LEU B C 1
ATOM 1583 O O . LEU B 1 42 ? -7.973 -3.619 -19.672 1 92.94 42 LEU B O 1
ATOM 1587 N N . ASN B 1 43 ? -9.953 -4.34 -20.391 1 90.19 43 ASN B N 1
ATOM 1588 C CA . ASN B 1 43 ? -10.32 -3.082 -21.031 1 90.19 43 ASN B CA 1
ATOM 1589 C C . ASN B 1 43 ? -11.242 -2.248 -20.141 1 90.19 43 ASN B C 1
ATOM 1591 O O . ASN B 1 43 ? -11.797 -1.241 -20.578 1 90.19 43 ASN B O 1
ATOM 1595 N N . ASP B 1 44 ? -11.344 -2.725 -18.984 1 90.12 44 ASP B N 1
ATOM 1596 C CA . ASP B 1 44 ? -12.211 -2.021 -18.031 1 90.12 44 ASP B CA 1
ATOM 1597 C C . ASP B 1 44 ? -11.727 -0.591 -17.812 1 90.12 44 ASP B C 1
ATOM 1599 O O . ASP B 1 44 ? -10.539 -0.361 -17.578 1 90.12 44 ASP B O 1
ATOM 1603 N N . LYS B 1 45 ? -12.625 0.389 -17.891 1 86.12 45 LYS B N 1
ATOM 1604 C CA . LYS B 1 45 ? -12.289 1.804 -17.766 1 86.12 45 LYS B CA 1
ATOM 1605 C C . LYS B 1 45 ? -11.695 2.1 -16.391 1 86.12 45 LYS B C 1
ATOM 1607 O O . LYS B 1 45 ? -10.82 2.961 -16.266 1 86.12 45 LYS B O 1
ATOM 1612 N N . TYR B 1 46 ? -12.148 1.392 -15.375 1 84 46 TYR B N 1
ATOM 1613 C CA . TYR B 1 46 ? -11.672 1.627 -14.016 1 84 46 TYR B CA 1
ATOM 1614 C C . TYR B 1 46 ? -10.242 1.132 -13.844 1 84 46 TYR B C 1
ATOM 1616 O O . TYR B 1 46 ? -9.461 1.73 -13.102 1 84 46 TYR B O 1
ATOM 1624 N N . LEU B 1 47 ? -9.906 0.034 -14.5 1 87.94 47 LEU B N 1
ATOM 1625 C CA . LEU B 1 47 ? -8.539 -0.479 -14.508 1 87.94 47 LEU B CA 1
ATOM 1626 C C . LEU B 1 47 ? -7.586 0.526 -15.148 1 87.94 47 LEU B C 1
ATOM 1628 O O . LEU B 1 47 ? -6.547 0.857 -14.578 1 87.94 47 LEU B O 1
ATOM 1632 N N . LYS B 1 48 ? -8 1.019 -16.25 1 84.06 48 LYS B N 1
ATOM 1633 C CA . LYS B 1 48 ? -7.188 1.965 -17.016 1 84.06 48 LYS B CA 1
ATOM 1634 C C . LYS B 1 48 ? -7.02 3.275 -16.25 1 84.06 48 LYS B C 1
ATOM 1636 O O . LYS B 1 48 ? -5.93 3.852 -16.234 1 84.06 48 LYS B O 1
ATOM 1641 N N . ARG B 1 49 ? -8.039 3.715 -15.609 1 84.75 49 ARG B N 1
ATOM 1642 C CA . ARG B 1 49 ? -7.977 4.953 -14.844 1 84.75 49 ARG B CA 1
ATOM 1643 C C . ARG B 1 49 ? -7.043 4.805 -13.641 1 84.75 49 ARG B C 1
ATOM 1645 O O . ARG B 1 49 ? -6.223 5.684 -13.375 1 84.75 49 ARG B O 1
ATOM 1652 N N . ALA B 1 50 ? -7.223 3.686 -12.93 1 87.38 50 ALA B N 1
ATOM 1653 C CA . ALA B 1 50 ? -6.406 3.441 -11.742 1 87.38 50 ALA B CA 1
ATOM 1654 C C . ALA B 1 50 ? -4.93 3.326 -12.109 1 87.38 50 ALA B C 1
ATOM 1656 O O . ALA B 1 50 ? -4.059 3.756 -11.344 1 87.38 50 ALA B O 1
ATOM 1657 N N . GLY B 1 51 ? -4.684 2.693 -13.258 1 84.69 51 GLY B N 1
ATOM 1658 C CA . GLY B 1 51 ? -3.312 2.574 -13.727 1 84.69 51 GLY B CA 1
ATOM 1659 C C . GLY B 1 51 ? -2.816 3.82 -14.438 1 84.69 51 GLY B C 1
ATOM 1660 O O . GLY B 1 51 ? -1.672 3.869 -14.891 1 84.69 51 GLY B O 1
ATOM 1661 N N . LEU B 1 52 ? -3.766 4.766 -14.438 1 78.06 52 LEU B N 1
ATOM 1662 C CA . LEU B 1 52 ? -3.455 5.988 -15.172 1 78.06 52 LEU B CA 1
ATOM 1663 C C . LEU B 1 52 ? -2.91 5.664 -16.562 1 78.06 52 LEU B C 1
ATOM 1665 O O . LEU B 1 52 ? -3.238 4.625 -17.141 1 78.06 52 LEU B O 1
ATOM 1669 N N . ASP B 1 53 ? -2.168 6.383 -17.172 1 80.19 53 ASP B N 1
ATOM 1670 C CA . ASP B 1 53 ? -1.604 6.266 -18.516 1 80.19 53 ASP B CA 1
ATOM 1671 C C . ASP B 1 53 ? -0.406 5.32 -18.531 1 80.19 53 ASP B C 1
ATOM 1673 O O . ASP B 1 53 ? 0.378 5.312 -19.484 1 80.19 53 ASP B O 1
ATOM 1677 N N . TYR B 1 54 ? -0.408 4.363 -17.422 1 88.06 54 TYR B N 1
ATOM 1678 C CA . TYR B 1 54 ? 0.838 3.609 -17.359 1 88.06 54 TYR B CA 1
ATOM 1679 C C . TYR B 1 54 ? 0.617 2.158 -17.781 1 88.06 54 TYR B C 1
ATOM 1681 O O . TYR B 1 54 ? 1.568 1.379 -17.859 1 88.06 54 TYR B O 1
ATOM 1689 N N . TRP B 1 55 ? -0.594 1.784 -18 1 87.19 55 TRP B N 1
ATOM 1690 C CA . TRP B 1 55 ? -0.907 0.408 -18.375 1 87.19 55 TRP B CA 1
ATOM 1691 C C . TRP B 1 55 ? -0.194 0.015 -19.672 1 87.19 55 TRP B C 1
ATOM 1693 O O . TRP B 1 55 ? 0.203 -1.141 -19.828 1 87.19 55 TRP B O 1
ATOM 1703 N N . SER B 1 56 ? -0.039 1.003 -20.469 1 88.62 56 SER B N 1
ATOM 1704 C CA . SER B 1 56 ? 0.632 0.741 -21.734 1 88.62 56 SER B CA 1
ATOM 1705 C C . SER B 1 56 ? 2.107 0.417 -21.531 1 88.62 56 SER B C 1
ATOM 1707 O O . SER B 1 56 ? 2.756 -0.147 -22.406 1 88.62 56 SER B O 1
ATOM 1709 N N . LEU B 1 57 ? 2.658 0.754 -20.375 1 93.25 57 LEU B N 1
ATOM 1710 C CA . LEU B 1 57 ? 4.066 0.537 -20.062 1 93.25 57 LEU B CA 1
ATOM 1711 C C . LEU B 1 57 ? 4.25 -0.733 -19.234 1 93.25 57 LEU B C 1
ATOM 1713 O O . LEU B 1 57 ? 5.379 -1.165 -19 1 93.25 57 LEU B O 1
ATOM 1717 N N . LEU B 1 58 ? 3.197 -1.332 -18.844 1 94.81 58 LEU B N 1
ATOM 1718 C CA . LEU B 1 58 ? 3.205 -2.459 -17.922 1 94.81 58 LEU B CA 1
ATOM 1719 C C . LEU B 1 58 ? 3.494 -3.764 -18.656 1 94.81 58 LEU B C 1
ATOM 1721 O O . LEU B 1 58 ? 2.83 -4.082 -19.641 1 94.81 58 LEU B O 1
ATOM 1725 N N . ASP B 1 59 ? 4.48 -4.488 -18.25 1 96.44 59 ASP B N 1
ATOM 1726 C CA . ASP B 1 59 ? 4.652 -5.871 -18.672 1 96.44 59 ASP B CA 1
ATOM 1727 C C . ASP B 1 59 ? 3.809 -6.816 -17.828 1 96.44 59 ASP B C 1
ATOM 1729 O O . ASP B 1 59 ? 4.043 -6.953 -16.625 1 96.44 59 ASP B O 1
ATOM 1733 N N . TYR B 1 60 ? 2.83 -7.43 -18.422 1 97.31 60 TYR B N 1
ATOM 1734 C CA . TYR B 1 60 ? 1.979 -8.352 -17.672 1 97.31 60 TYR B CA 1
ATOM 1735 C C . TYR B 1 60 ? 1.661 -9.594 -18.5 1 97.31 60 TYR B C 1
ATOM 1737 O O . TYR B 1 60 ? 1.847 -9.594 -19.719 1 97.31 60 TYR B O 1
ATOM 1745 N N . GLU B 1 61 ? 1.272 -10.602 -17.812 1 98.5 61 GLU B N 1
ATOM 1746 C CA . GLU B 1 61 ? 0.882 -11.875 -18.406 1 98.5 61 GLU B CA 1
ATOM 1747 C C . GLU B 1 61 ? -0.351 -12.453 -17.719 1 98.5 61 GLU B C 1
ATOM 1749 O O . GLU B 1 61 ? -0.524 -12.297 -16.516 1 98.5 61 GLU B O 1
ATOM 1754 N N . VAL B 1 62 ? -1.192 -13.109 -18.516 1 98.44 62 VAL B N 1
ATOM 1755 C CA . VAL B 1 62 ? -2.406 -13.734 -18 1 98.44 62 VAL B CA 1
ATOM 1756 C C . VAL B 1 62 ? -2.287 -15.25 -18.109 1 98.44 62 VAL B C 1
ATOM 1758 O O . VAL B 1 62 ? -1.792 -15.773 -19.109 1 98.44 62 VAL B O 1
ATOM 1761 N N . TYR B 1 63 ? -2.777 -15.938 -17.062 1 98.88 63 TYR B N 1
ATOM 1762 C CA . TYR B 1 63 ? -2.719 -17.391 -17 1 98.88 63 TYR B CA 1
ATOM 1763 C C . TYR B 1 63 ? -4.105 -17.984 -16.766 1 98.88 63 TYR B C 1
ATOM 1765 O O . TYR B 1 63 ? -4.941 -17.375 -16.094 1 98.88 63 TYR B O 1
ATOM 1773 N N . LYS B 1 64 ? -4.238 -19.188 -17.25 1 98.44 64 LYS B N 1
ATOM 1774 C CA . LYS B 1 64 ? -5.527 -19.859 -17.109 1 98.44 64 LYS B CA 1
ATOM 1775 C C . LYS B 1 64 ? -5.832 -20.188 -15.656 1 98.44 64 LYS B C 1
ATOM 1777 O O . LYS B 1 64 ? -6.984 -20.109 -15.227 1 98.44 64 LYS B O 1
ATOM 1782 N N . ASN B 1 65 ? -4.984 -20.719 -15 1 98.25 65 ASN B N 1
ATOM 1783 C CA . ASN B 1 65 ? -5.07 -21.109 -13.602 1 98.25 65 ASN B CA 1
ATOM 1784 C C . ASN B 1 65 ? -3.689 -21.188 -12.953 1 98.25 65 ASN B C 1
ATOM 1786 O O . ASN B 1 65 ? -2.684 -20.859 -13.586 1 98.25 65 ASN B O 1
ATOM 1790 N N . PHE B 1 66 ? -3.631 -21.453 -11.656 1 98.44 66 PHE B N 1
ATOM 1791 C CA . PHE B 1 66 ? -2.385 -21.453 -10.898 1 98.44 66 PHE B CA 1
ATOM 1792 C C . PHE B 1 66 ? -1.408 -22.484 -11.453 1 98.44 66 PHE B C 1
ATOM 1794 O O . PHE B 1 66 ? -0.2 -22.234 -11.492 1 98.44 66 PHE B O 1
ATOM 1801 N N . GLU B 1 67 ? -1.922 -23.672 -11.852 1 98.06 67 GLU B N 1
ATOM 1802 C CA . GLU B 1 67 ? -1.063 -24.703 -12.43 1 98.06 67 GLU B CA 1
ATOM 1803 C C . GLU B 1 67 ? -0.402 -24.203 -13.719 1 98.06 67 GLU B C 1
ATOM 1805 O O . GLU B 1 67 ? 0.784 -24.453 -13.945 1 98.06 67 GLU B O 1
ATOM 1810 N N . ASP B 1 68 ? -1.191 -23.578 -14.562 1 98.69 68 ASP B N 1
ATOM 1811 C CA . ASP B 1 68 ? -0.664 -22.953 -15.773 1 98.69 68 ASP B CA 1
ATOM 1812 C C . ASP B 1 68 ? 0.436 -21.953 -15.445 1 98.69 68 ASP B C 1
ATOM 1814 O O . ASP B 1 68 ? 1.48 -21.922 -16.094 1 98.69 68 ASP B O 1
ATOM 1818 N N . PHE B 1 69 ? 0.279 -21.141 -14.469 1 98.88 69 PHE B N 1
ATOM 1819 C CA . PHE B 1 69 ? 1.257 -20.172 -14 1 98.88 69 PHE B CA 1
ATOM 1820 C C . PHE B 1 69 ? 2.535 -20.859 -13.547 1 98.88 69 PHE B C 1
ATOM 1822 O O . PHE B 1 69 ? 3.635 -20.469 -13.938 1 98.88 69 PHE B O 1
ATOM 1829 N N . LEU B 1 70 ? 2.381 -21.906 -12.719 1 98.56 70 LEU B N 1
ATOM 1830 C CA . LEU B 1 70 ? 3.537 -22.625 -12.203 1 98.56 70 LEU B CA 1
ATOM 1831 C C . LEU B 1 70 ? 4.363 -23.219 -13.344 1 98.56 70 LEU B C 1
ATOM 1833 O O . LEU B 1 70 ? 5.594 -23.141 -13.328 1 98.56 70 LEU B O 1
ATOM 1837 N N . GLU B 1 71 ? 3.643 -23.812 -14.258 1 98.38 71 GLU B N 1
ATOM 1838 C CA . GLU B 1 71 ? 4.309 -24.469 -15.375 1 98.38 71 GLU B CA 1
ATOM 1839 C C . GLU B 1 71 ? 5.148 -23.469 -16.172 1 98.38 71 GLU B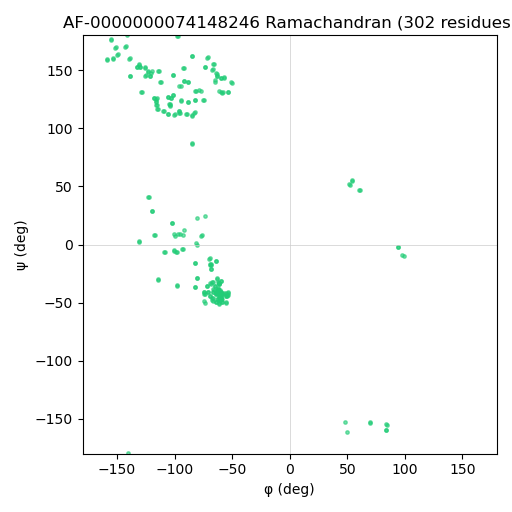 C 1
ATOM 1841 O O . GLU B 1 71 ? 6.266 -23.797 -16.594 1 98.38 71 GLU B O 1
ATOM 1846 N N . LYS B 1 72 ? 4.672 -22.297 -16.422 1 98.38 72 LYS B N 1
ATOM 1847 C CA . LYS B 1 72 ? 5.328 -21.297 -17.266 1 98.38 72 LYS B CA 1
ATOM 1848 C C . LYS B 1 72 ? 6.395 -20.531 -16.484 1 98.38 72 LYS B C 1
ATOM 1850 O O . LYS B 1 72 ? 7.18 -19.781 -17.078 1 98.38 72 LYS B O 1
ATOM 1855 N N . ASN B 1 73 ? 6.395 -20.594 -15.25 1 98.38 73 ASN B N 1
ATOM 1856 C CA . ASN B 1 73 ? 7.375 -19.922 -14.398 1 98.38 73 ASN B CA 1
ATOM 1857 C C . ASN B 1 73 ? 8.109 -20.906 -13.5 1 98.38 73 ASN B C 1
ATOM 1859 O O . ASN B 1 73 ? 8.328 -20.625 -12.32 1 98.38 73 ASN B O 1
ATOM 1863 N N . GLU B 1 74 ? 8.414 -22 -14.117 1 95.06 74 GLU B N 1
ATOM 1864 C CA . GLU B 1 74 ? 9.133 -23.047 -13.398 1 95.06 74 GLU B CA 1
ATOM 1865 C C . GLU B 1 74 ? 10.469 -22.531 -12.867 1 95.06 74 GLU B C 1
ATOM 1867 O O . GLU B 1 74 ? 11.172 -21.781 -13.555 1 95.06 74 GLU B O 1
ATOM 1872 N N . GLY B 1 75 ? 10.812 -22.734 -11.594 1 94.44 75 GLY B N 1
ATOM 1873 C CA . GLY B 1 75 ? 12.07 -22.297 -11.008 1 94.44 75 GLY B CA 1
ATOM 1874 C C . GLY B 1 75 ? 11.945 -21.016 -10.219 1 94.44 75 GLY B C 1
ATOM 1875 O O . GLY B 1 75 ? 12.906 -20.578 -9.586 1 94.44 75 GLY B O 1
ATOM 1876 N N . GLY B 1 76 ? 10.742 -20.422 -10.398 1 96.81 76 GLY B N 1
ATOM 1877 C CA . GLY B 1 76 ? 10.523 -19.203 -9.633 1 96.81 76 GLY B CA 1
ATOM 1878 C C . GLY B 1 76 ? 10.531 -19.438 -8.133 1 96.81 76 GLY B C 1
ATOM 1879 O O . GLY B 1 76 ? 10.234 -20.531 -7.664 1 96.81 76 GLY B O 1
ATOM 1880 N N . ARG B 1 77 ? 11.016 -18.438 -7.363 1 98.12 77 ARG B N 1
ATOM 1881 C CA . ARG B 1 77 ? 10.875 -18.422 -5.91 1 98.12 77 ARG B CA 1
ATOM 1882 C C . ARG B 1 77 ? 9.586 -17.719 -5.496 1 98.12 77 ARG B C 1
ATOM 1884 O O . ARG B 1 77 ? 9.445 -16.516 -5.695 1 98.12 77 ARG B O 1
ATOM 1891 N N . PHE B 1 78 ? 8.664 -18.531 -4.934 1 98.81 78 PHE B N 1
ATOM 1892 C CA . PHE B 1 78 ? 7.312 -18.047 -4.68 1 98.81 78 PHE B CA 1
ATOM 1893 C C . PHE B 1 78 ? 7.117 -17.734 -3.203 1 98.81 78 PHE B C 1
ATOM 1895 O O . PHE B 1 78 ? 7.395 -18.578 -2.344 1 98.81 78 PHE B O 1
ATOM 1902 N N . ILE B 1 79 ? 6.699 -16.578 -2.889 1 98.88 79 ILE B N 1
ATOM 1903 C CA . ILE B 1 79 ? 6.32 -16.125 -1.552 1 98.88 79 ILE B CA 1
ATOM 1904 C C . ILE B 1 79 ? 4.832 -15.805 -1.519 1 98.88 79 ILE B C 1
ATOM 1906 O O . ILE B 1 79 ? 4.367 -14.922 -2.242 1 98.88 79 ILE B O 1
ATOM 1910 N N . PHE B 1 80 ? 4.082 -16.531 -0.721 1 98.94 80 PHE B N 1
ATOM 1911 C CA . PHE B 1 80 ? 2.631 -16.406 -0.655 1 98.94 80 PHE B CA 1
ATOM 1912 C C . PHE B 1 80 ? 2.227 -15.461 0.469 1 98.94 80 PHE B C 1
ATOM 1914 O O . PHE B 1 80 ? 2.58 -15.68 1.63 1 98.94 80 PHE B O 1
ATOM 1921 N N . VAL B 1 81 ? 1.467 -14.406 0.155 1 98.81 81 VAL B N 1
ATOM 1922 C CA . VAL B 1 81 ? 1.029 -13.422 1.136 1 98.81 81 VAL B CA 1
ATOM 1923 C C . VAL B 1 81 ? -0.411 -13.711 1.555 1 98.81 81 VAL B C 1
ATOM 1925 O O . VAL B 1 81 ? -1.336 -13.578 0.75 1 98.81 81 VAL B O 1
ATOM 1928 N N . GLU B 1 82 ? -0.551 -14.094 2.758 1 97.38 82 GLU B N 1
ATOM 1929 C CA . GLU B 1 82 ? -1.838 -14.516 3.301 1 97.38 82 GLU B CA 1
ATOM 1930 C C . GLU B 1 82 ? -1.896 -14.305 4.812 1 97.38 82 GLU B C 1
ATOM 1932 O O . GLU B 1 82 ? -0.867 -14.086 5.453 1 97.38 82 GLU B O 1
ATOM 1937 N N . PHE B 1 83 ? -3.109 -14.258 5.355 1 94.06 83 PHE B N 1
ATOM 1938 C CA . PHE B 1 83 ? -3.285 -14.195 6.805 1 94.06 83 PHE B CA 1
ATOM 1939 C C . PHE B 1 83 ? -4.273 -15.258 7.273 1 94.06 83 PHE B C 1
ATOM 1941 O O . PHE B 1 83 ? -5.387 -15.352 6.758 1 94.06 83 PHE B O 1
ATOM 1948 N N . PRO B 1 84 ? -3.988 -16 8.242 1 94 84 PRO B N 1
ATOM 1949 C CA . PRO B 1 84 ? -2.662 -16.125 8.852 1 94 84 PRO B CA 1
ATOM 1950 C C . PRO B 1 84 ? -1.664 -16.859 7.957 1 94 84 PRO B C 1
ATOM 1952 O O . PRO B 1 84 ? -2.051 -17.422 6.938 1 94 84 PRO B O 1
ATOM 1955 N N . ALA B 1 85 ? -0.355 -16.703 8.227 1 97.25 85 ALA B N 1
ATOM 1956 C CA . ALA B 1 85 ? 0.692 -17.359 7.457 1 97.25 85 ALA B CA 1
ATOM 1957 C C . ALA B 1 85 ? 1.827 -17.828 8.367 1 97.25 85 ALA B C 1
ATOM 1959 O O . ALA B 1 85 ? 1.737 -17.719 9.594 1 97.25 85 ALA B O 1
ATOM 1960 N N . PHE B 1 86 ? 2.824 -18.438 7.746 1 98.12 86 PHE B N 1
ATOM 1961 C CA . PHE B 1 86 ? 3.906 -19.141 8.438 1 98.12 86 PHE B CA 1
ATOM 1962 C C . PHE B 1 86 ? 4.809 -18.141 9.164 1 98.12 86 PHE B C 1
ATOM 1964 O O . PHE B 1 86 ? 5.23 -18.391 10.289 1 98.12 86 PHE B O 1
ATOM 1971 N N . LYS B 1 87 ? 5.188 -17.031 8.57 1 98.31 87 LYS B N 1
ATOM 1972 C CA . LYS B 1 87 ? 6.051 -16.016 9.156 1 98.31 87 LYS B CA 1
ATOM 1973 C C . LYS B 1 87 ? 5.621 -14.609 8.727 1 98.31 87 LYS B C 1
ATOM 1975 O O . LYS B 1 87 ? 4.703 -14.453 7.926 1 98.31 87 LYS B O 1
ATOM 1980 N N . LEU B 1 88 ? 6.203 -13.609 9.352 1 98.69 88 LEU B N 1
ATOM 1981 C CA . LEU B 1 88 ? 5.926 -12.227 8.984 1 98.69 88 LEU B CA 1
ATOM 1982 C C . LEU B 1 88 ? 6.59 -11.875 7.656 1 98.69 88 LEU B C 1
ATOM 1984 O O . LEU B 1 88 ? 7.66 -12.398 7.336 1 98.69 88 LEU B O 1
ATOM 1988 N N . TYR B 1 89 ? 5.988 -10.898 6.941 1 98.88 89 TYR B N 1
ATOM 1989 C CA . TYR B 1 89 ? 6.496 -10.484 5.637 1 98.88 89 TYR B CA 1
ATOM 1990 C C . TYR B 1 89 ? 7.887 -9.875 5.762 1 98.88 89 TYR B C 1
ATOM 1992 O O . TYR B 1 89 ? 8.617 -9.773 4.77 1 98.88 89 TYR B O 1
ATOM 2000 N N . THR B 1 90 ? 8.32 -9.531 6.945 1 98.75 90 THR B N 1
ATOM 2001 C CA . THR B 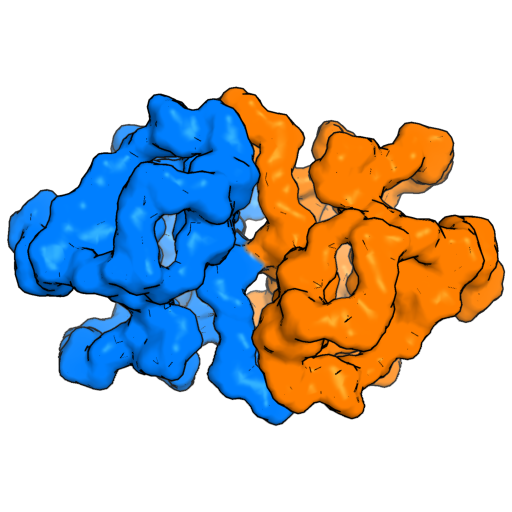1 90 ? 9.625 -8.906 7.16 1 98.75 90 THR B CA 1
ATOM 2002 C C . THR B 1 90 ? 10.68 -9.961 7.473 1 98.75 90 THR B C 1
ATOM 2004 O O . THR B 1 90 ? 11.867 -9.648 7.574 1 98.75 90 THR B O 1
ATOM 2007 N N . GLU B 1 91 ? 10.242 -11.164 7.574 1 98.62 91 GLU B N 1
ATOM 2008 C CA . GLU B 1 91 ? 11.148 -12.219 8.008 1 98.62 91 GLU B CA 1
ATOM 2009 C C . GLU B 1 91 ? 11.664 -13.031 6.824 1 98.62 91 GLU B C 1
ATOM 2011 O O . GLU B 1 91 ? 12.289 -14.086 7.004 1 98.62 91 GLU B O 1
ATOM 2016 N N . VAL B 1 92 ? 11.391 -12.578 5.688 1 98.44 92 VAL B N 1
ATOM 2017 C CA . VAL B 1 92 ? 11.891 -13.188 4.461 1 98.44 92 VAL B CA 1
ATOM 2018 C C . VAL B 1 92 ? 13.148 -12.461 3.992 1 98.44 92 VAL B C 1
ATOM 2020 O O . VAL B 1 92 ? 13.227 -11.234 4.055 1 98.44 92 VAL B O 1
ATOM 2023 N N . SER B 1 93 ? 14.164 -13.211 3.574 1 98.62 93 SER B N 1
ATOM 2024 C CA . SER B 1 93 ? 15.273 -12.633 2.824 1 98.62 93 SER B CA 1
ATOM 2025 C C . SER B 1 93 ? 14.953 -12.547 1.335 1 98.62 93 SER B C 1
ATOM 2027 O O . SER B 1 93 ? 15.312 -13.438 0.565 1 98.62 93 SER B O 1
ATOM 2029 N N . TYR B 1 94 ? 14.344 -11.516 0.935 1 98.81 94 TYR B N 1
ATOM 2030 C CA . TYR B 1 94 ? 13.867 -11.352 -0.435 1 98.81 94 TYR B CA 1
ATOM 2031 C C . TYR B 1 94 ? 15.039 -11.258 -1.408 1 98.81 94 TYR B C 1
ATOM 2033 O O . TYR B 1 94 ? 16.109 -10.742 -1.059 1 98.81 94 TYR B O 1
ATOM 2041 N N . GLN B 1 95 ? 14.82 -11.688 -2.596 1 98.56 95 GLN B N 1
ATOM 2042 C CA . GLN B 1 95 ? 15.797 -11.664 -3.678 1 98.56 95 GLN B CA 1
ATOM 2043 C C . GLN B 1 95 ? 15.203 -11.047 -4.945 1 98.56 95 GLN B C 1
ATOM 2045 O O . GLN B 1 95 ? 13.984 -11.07 -5.133 1 98.56 95 GLN B O 1
ATOM 2050 N N . GLU B 1 96 ? 16.125 -10.484 -5.723 1 98.44 96 GLU B N 1
ATOM 2051 C CA . GLU B 1 96 ? 15.688 -10.023 -7.039 1 98.44 96 GLU B CA 1
ATOM 2052 C C . GLU B 1 96 ? 15 -11.141 -7.812 1 98.44 96 GLU B C 1
ATOM 2054 O O . GLU B 1 96 ? 15.461 -12.281 -7.812 1 98.44 96 GLU B O 1
ATOM 2059 N N . GLY B 1 97 ? 13.836 -10.867 -8.367 1 98.5 97 GLY B N 1
ATOM 2060 C CA . GLY B 1 97 ? 13.133 -11.836 -9.188 1 98.5 97 GLY B CA 1
ATOM 2061 C C . GLY B 1 97 ? 12.117 -12.656 -8.406 1 98.5 97 GLY B C 1
ATOM 2062 O O . GLY B 1 97 ? 11.406 -13.477 -8.984 1 98.5 97 GLY B O 1
ATOM 2063 N N . ASP B 1 98 ? 11.992 -12.453 -7.109 1 98.88 98 ASP B N 1
ATOM 2064 C CA . ASP B 1 98 ? 11.008 -13.172 -6.309 1 98.88 98 ASP B CA 1
ATOM 2065 C C . ASP B 1 98 ? 9.594 -12.953 -6.852 1 98.88 98 ASP B C 1
ATOM 2067 O O . ASP B 1 98 ? 9.273 -11.867 -7.336 1 98.88 98 ASP B O 1
ATOM 2071 N N . TYR B 1 99 ? 8.789 -14.008 -6.766 1 98.94 99 TYR B N 1
ATOM 2072 C CA . TYR B 1 99 ? 7.359 -13.938 -7.07 1 98.94 99 TYR B CA 1
ATOM 2073 C C . TYR B 1 99 ? 6.543 -13.742 -5.797 1 98.94 99 TYR B C 1
ATOM 2075 O O . TYR B 1 99 ? 6.516 -14.625 -4.934 1 98.94 99 TYR B O 1
ATOM 2083 N N . LEU B 1 100 ? 5.934 -12.633 -5.676 1 98.94 100 LEU B N 1
ATOM 2084 C CA . LEU B 1 100 ? 5.043 -12.344 -4.559 1 98.94 100 LEU B CA 1
ATOM 2085 C C . LEU B 1 100 ? 3.59 -12.625 -4.934 1 98.94 100 LEU B C 1
ATOM 2087 O O . LEU B 1 100 ? 3.033 -11.961 -5.812 1 98.94 100 LEU B O 1
ATOM 2091 N N . ILE B 1 101 ? 2.988 -13.594 -4.293 1 98.94 101 ILE B N 1
ATOM 2092 C CA . ILE B 1 101 ? 1.693 -14.125 -4.707 1 98.94 101 ILE B CA 1
ATOM 2093 C C . ILE B 1 101 ? 0.609 -13.641 -3.748 1 98.94 101 ILE B C 1
ATOM 2095 O O . ILE B 1 101 ? 0.709 -13.836 -2.535 1 98.94 101 ILE B O 1
ATOM 2099 N N . PHE B 1 102 ? -0.399 -13.07 -4.277 1 98.88 102 PHE B N 1
ATOM 2100 C CA . PHE B 1 102 ? -1.529 -12.539 -3.529 1 98.88 102 PHE B CA 1
ATOM 2101 C C . PHE B 1 102 ? -2.836 -13.172 -3.996 1 98.88 102 PHE B C 1
ATOM 2103 O O . PHE B 1 102 ? -2.998 -13.469 -5.18 1 98.88 102 PHE B O 1
ATOM 2110 N N . GLY B 1 103 ? -3.748 -13.281 -3.092 1 98.44 103 GLY B N 1
ATOM 2111 C CA . GLY B 1 103 ? -5.035 -13.891 -3.4 1 98.44 103 GLY B CA 1
ATOM 2112 C C . GLY B 1 103 ? -6.117 -12.875 -3.697 1 98.44 103 GLY B C 1
ATOM 2113 O O . GLY B 1 103 ? -5.883 -11.664 -3.609 1 98.44 103 GLY B O 1
ATOM 2114 N N . ALA B 1 104 ? -7.293 -13.406 -3.994 1 97.69 104 ALA B N 1
ATOM 2115 C CA . ALA B 1 104 ? -8.453 -12.586 -4.324 1 97.69 104 ALA B CA 1
ATOM 2116 C C . ALA B 1 104 ? -8.906 -11.758 -3.125 1 97.69 104 ALA B C 1
ATOM 2118 O O . ALA B 1 104 ? -8.648 -12.125 -1.978 1 97.69 104 ALA B O 1
ATOM 2119 N N . GLU B 1 105 ? -9.586 -10.633 -3.389 1 95.94 105 GLU B N 1
ATOM 2120 C CA . GLU B 1 105 ? -10.016 -9.68 -2.367 1 95.94 105 GLU B CA 1
ATOM 2121 C C . GLU B 1 105 ? -11 -10.32 -1.396 1 95.94 105 GLU B C 1
ATOM 2123 O O . GLU B 1 105 ? -11.008 -10.008 -0.205 1 95.94 105 GLU B O 1
ATOM 2128 N N . ASP B 1 106 ? -11.797 -11.312 -1.843 1 92.31 106 ASP B N 1
ATOM 2129 C CA . ASP B 1 106 ? -12.891 -11.82 -1.026 1 92.31 106 ASP B CA 1
ATOM 2130 C C . ASP B 1 106 ? -12.484 -13.094 -0.287 1 92.31 106 ASP B C 1
ATOM 2132 O O . ASP B 1 106 ? -12.859 -13.289 0.872 1 92.31 106 ASP B O 1
ATOM 2136 N N . TYR B 1 107 ? -11.633 -13.938 -0.953 1 93.88 107 TYR B N 1
ATOM 2137 C CA . TYR B 1 107 ? -11.43 -15.234 -0.318 1 93.88 107 TYR B CA 1
ATOM 2138 C C . TYR B 1 107 ? -9.945 -15.555 -0.211 1 93.88 107 TYR B C 1
ATOM 2140 O O . TYR B 1 107 ? -9.562 -16.594 0.322 1 93.88 107 TYR B O 1
ATOM 2148 N N . GLY B 1 108 ? -9.094 -14.648 -0.628 1 96.88 108 GLY B N 1
ATOM 2149 C CA . GLY B 1 108 ? -7.66 -14.867 -0.487 1 96.88 108 GLY B CA 1
ATOM 2150 C C . GLY B 1 108 ? -7.129 -15.961 -1.394 1 96.88 108 GLY B C 1
ATOM 2151 O O . GLY B 1 10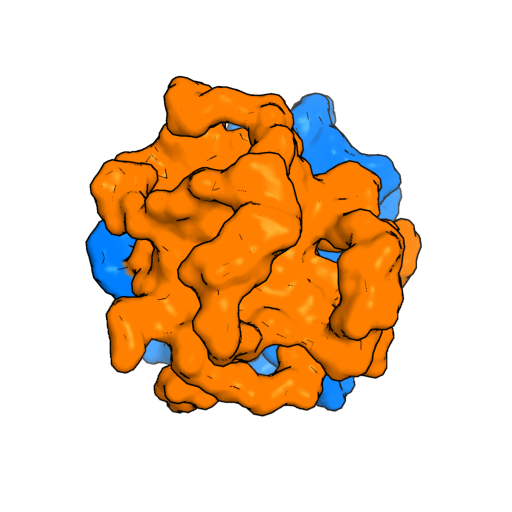8 ? -7.605 -16.125 -2.518 1 96.88 108 GLY B O 1
ATOM 2152 N N . ILE B 1 109 ? -6.066 -16.578 -0.993 1 98.06 109 ILE B N 1
ATOM 2153 C CA . ILE B 1 109 ? -5.461 -17.688 -1.724 1 98.06 109 ILE B CA 1
ATOM 2154 C C . ILE B 1 109 ? -6.203 -18.984 -1.396 1 98.06 109 ILE B C 1
ATOM 2156 O O . ILE B 1 109 ? -6.469 -19.281 -0.229 1 98.06 109 ILE B O 1
ATOM 2160 N N . PRO B 1 110 ? -6.527 -19.719 -2.451 1 97.44 110 PRO B N 1
ATOM 2161 C CA . PRO B 1 110 ? -7.191 -21 -2.178 1 97.44 110 PRO B CA 1
ATOM 2162 C C . PRO B 1 110 ? -6.445 -21.844 -1.146 1 97.44 110 PRO B C 1
ATOM 2164 O O . PRO B 1 110 ? -5.215 -21.906 -1.173 1 97.44 110 PRO B O 1
ATOM 2167 N N . ARG B 1 111 ? -7.168 -22.484 -0.274 1 96.5 111 ARG B N 1
ATOM 2168 C CA . ARG B 1 111 ? -6.625 -23.219 0.862 1 96.5 111 ARG B CA 1
ATOM 2169 C C . ARG B 1 111 ? -5.633 -24.281 0.401 1 96.5 111 ARG B C 1
ATOM 2171 O O . ARG B 1 111 ? -4.586 -24.469 1.024 1 96.5 111 ARG B O 1
ATOM 2178 N N . GLU B 1 112 ? -6.004 -24.938 -0.656 1 96.88 112 GLU B N 1
ATOM 2179 C CA . GLU B 1 112 ? -5.156 -26.016 -1.162 1 96.88 112 GLU B CA 1
ATOM 2180 C C . GLU B 1 112 ? -3.781 -25.5 -1.564 1 96.88 112 GLU B C 1
ATOM 2182 O O . GLU B 1 112 ? -2.773 -26.188 -1.392 1 96.88 112 GLU B O 1
ATOM 2187 N N . ILE B 1 113 ? -3.725 -24.312 -2.064 1 97.38 113 ILE B N 1
ATOM 2188 C CA . ILE B 1 113 ? -2.463 -23.719 -2.484 1 97.38 113 ILE B CA 1
ATOM 2189 C C . ILE B 1 113 ? -1.652 -23.312 -1.256 1 97.38 113 ILE B C 1
ATOM 2191 O O . ILE B 1 113 ? -0.469 -23.641 -1.149 1 97.38 113 ILE B O 1
ATOM 2195 N N . ILE B 1 114 ? -2.287 -22.609 -0.322 1 97.12 114 ILE B N 1
ATOM 2196 C CA . ILE B 1 114 ? -1.586 -22.125 0.861 1 97.12 114 ILE B CA 1
ATOM 2197 C C . ILE B 1 114 ? -1.037 -23.297 1.656 1 97.12 114 ILE B C 1
ATOM 2199 O O . ILE B 1 114 ? 0.077 -23.234 2.182 1 97.12 114 ILE B O 1
ATOM 2203 N N . GLU B 1 115 ? -1.837 -24.297 1.735 1 97 115 GLU B N 1
ATOM 2204 C CA . GLU B 1 115 ? -1.401 -25.484 2.465 1 97 115 GLU B CA 1
ATOM 2205 C C . GLU B 1 115 ? -0.167 -26.109 1.82 1 97 115 GLU B C 1
ATOM 2207 O O . GLU B 1 115 ? 0.755 -26.531 2.518 1 97 115 GLU B O 1
ATOM 2212 N N . ARG B 1 116 ? -0.11 -26.141 0.554 1 97.06 116 ARG B N 1
ATOM 2213 C CA . ARG B 1 116 ? 0.994 -26.734 -0.202 1 97.06 116 ARG B CA 1
ATOM 2214 C C . ARG B 1 116 ? 2.275 -25.922 -0.007 1 97.06 116 ARG B C 1
ATOM 2216 O O . ARG B 1 116 ? 3.371 -26.5 0.015 1 97.06 116 ARG B O 1
ATOM 2223 N N . TYR B 1 117 ? 2.139 -24.625 0.168 1 97.38 117 TYR B N 1
ATOM 2224 C CA . TYR B 1 117 ? 3.307 -23.75 0.227 1 97.38 117 TYR B CA 1
ATOM 2225 C C . TYR B 1 117 ? 3.381 -23.031 1.567 1 97.38 117 TYR B C 1
ATOM 2227 O O . TYR B 1 117 ? 3.855 -21.891 1.642 1 97.38 117 TYR B O 1
ATOM 2235 N N . TRP B 1 118 ? 2.879 -23.625 2.561 1 98.06 118 TRP B N 1
ATOM 2236 C CA . TRP B 1 118 ? 2.689 -22.984 3.861 1 98.06 118 TRP B CA 1
ATOM 2237 C C . TRP B 1 118 ? 3.998 -22.391 4.375 1 98.06 118 TRP B C 1
ATOM 2239 O O . TRP B 1 118 ? 4.023 -21.25 4.844 1 98.06 118 TRP B O 1
ATOM 2249 N N . GLU B 1 119 ? 5.074 -23.078 4.262 1 98.25 119 GLU B N 1
ATOM 2250 C CA . GLU B 1 119 ? 6.355 -22.641 4.812 1 98.25 119 GLU B CA 1
ATOM 2251 C C . GLU B 1 119 ? 6.895 -21.422 4.059 1 98.25 119 GLU B C 1
ATOM 2253 O O . GLU B 1 119 ? 7.793 -20.734 4.543 1 98.25 119 GLU B O 1
ATOM 2258 N N . ASN B 1 120 ? 6.324 -21.172 2.848 1 98.44 120 ASN B N 1
ATOM 2259 C CA . ASN B 1 120 ? 6.715 -20.016 2.045 1 98.44 120 ASN B CA 1
ATOM 2260 C C . ASN B 1 120 ? 5.68 -18.891 2.139 1 98.44 120 ASN B C 1
ATOM 2262 O O . ASN B 1 120 ? 5.656 -18 1.297 1 98.44 120 ASN B O 1
ATOM 2266 N N . SER B 1 121 ? 4.84 -18.953 3.18 1 98.75 121 SER B N 1
ATOM 2267 C CA . SER B 1 121 ? 3.787 -17.953 3.318 1 98.75 121 SER B CA 1
ATOM 2268 C C . SER B 1 121 ? 4.16 -16.891 4.355 1 98.75 121 SER B C 1
ATOM 2270 O O . SER B 1 121 ? 4.836 -17.203 5.344 1 98.75 121 SER B O 1
ATOM 2272 N N . VAL B 1 122 ? 3.725 -15.656 4.105 1 98.81 122 VAL B N 1
ATOM 2273 C CA . VAL B 1 122 ? 4.023 -14.547 5.008 1 98.81 122 VAL B CA 1
ATOM 2274 C C . VAL B 1 122 ? 2.748 -13.75 5.285 1 98.81 122 VAL B C 1
ATOM 2276 O O . VAL B 1 122 ? 1.837 -13.719 4.453 1 98.81 122 VAL B O 1
ATOM 2279 N N . SER B 1 123 ? 2.703 -13.148 6.391 1 98.56 123 SER B N 1
ATOM 2280 C CA . SER B 1 123 ? 1.576 -12.312 6.789 1 98.56 123 SER B CA 1
ATOM 2281 C C . SER B 1 123 ? 2.023 -10.883 7.074 1 98.56 123 SER B C 1
ATOM 2283 O O . SER B 1 123 ? 3.164 -10.648 7.48 1 98.56 123 SER B O 1
ATOM 2285 N N . ILE B 1 124 ? 1.201 -10 6.762 1 98.62 124 ILE B N 1
ATOM 2286 C CA . ILE B 1 124 ? 1.302 -8.625 7.242 1 98.62 124 ILE B CA 1
ATOM 2287 C C . ILE B 1 124 ? 0.58 -8.492 8.578 1 98.62 124 ILE B C 1
ATOM 2289 O O . ILE B 1 124 ? -0.61 -8.805 8.688 1 98.62 124 ILE B O 1
ATOM 2293 N N . PRO B 1 125 ? 1.267 -8.07 9.555 1 97.81 125 PRO B N 1
ATOM 2294 C CA . PRO B 1 125 ? 0.588 -7.992 10.844 1 97.81 125 PRO B CA 1
ATOM 2295 C C . PRO B 1 125 ? -0.542 -6.965 10.859 1 97.81 125 PRO B C 1
ATOM 2297 O O . PRO B 1 125 ? -0.421 -5.902 10.242 1 97.81 125 PRO B O 1
ATOM 2300 N N . MET B 1 126 ? -1.612 -7.25 11.492 1 96.5 126 MET B N 1
ATOM 2301 C CA . MET B 1 126 ? -2.74 -6.355 11.742 1 96.5 126 MET B CA 1
ATOM 2302 C C . MET B 1 126 ? -3.146 -6.395 13.211 1 96.5 126 MET B C 1
ATOM 2304 O O . MET B 1 126 ? -2.861 -7.367 13.914 1 96.5 126 MET B O 1
ATOM 2308 N N . PHE B 1 127 ? -3.74 -5.277 13.492 1 90.69 127 PHE B N 1
ATOM 2309 C CA . PHE B 1 127 ? -4.223 -5.141 14.859 1 90.69 127 PHE B CA 1
ATOM 2310 C C . PHE B 1 127 ? -5.734 -4.93 14.883 1 90.69 127 PHE B C 1
ATOM 2312 O O . PHE B 1 127 ? -6.305 -4.402 13.922 1 90.69 127 PHE B O 1
ATOM 2319 N N . GLY B 1 128 ? -6.406 -5.367 15.875 1 84.56 128 GLY B N 1
ATOM 2320 C CA . GLY B 1 128 ? -7.82 -5.086 16.047 1 84.56 128 GLY B CA 1
ATOM 2321 C C . GLY B 1 128 ? -8.719 -6.035 15.273 1 84.56 128 GLY B C 1
ATOM 2322 O O . GLY B 1 128 ? -8.344 -7.184 15.016 1 84.56 128 GLY B O 1
ATOM 2323 N N . PRO B 1 129 ? -9.93 -5.594 14.922 1 90.19 129 PRO B N 1
ATOM 2324 C CA . PRO B 1 129 ? -10.969 -6.48 14.398 1 90.19 129 PRO B CA 1
ATOM 2325 C C . PRO B 1 129 ? -10.969 -6.559 12.875 1 90.19 129 PRO B C 1
ATOM 2327 O O . PRO B 1 129 ? -11.859 -7.18 12.281 1 90.19 129 PRO B O 1
ATOM 2330 N N . VAL B 1 130 ? -10.031 -6.027 12.234 1 91.75 130 VAL B N 1
ATOM 2331 C CA . VAL B 1 130 ? -9.984 -6.004 10.773 1 91.75 130 VAL B CA 1
ATOM 2332 C C . VAL B 1 130 ? -9.562 -7.375 10.25 1 91.75 130 VAL B C 1
ATOM 2334 O O . VAL B 1 130 ? -8.586 -7.957 10.727 1 91.75 130 VAL B O 1
ATOM 2337 N N . ARG B 1 131 ? -10.242 -7.918 9.297 1 90.5 131 ARG B N 1
ATOM 2338 C CA . ARG B 1 131 ? -10 -9.258 8.766 1 90.5 131 ARG B CA 1
ATOM 2339 C C . ARG B 1 131 ? -8.859 -9.242 7.75 1 90.5 131 ARG B C 1
ATOM 2341 O O . ARG B 1 131 ? -8.164 -10.242 7.578 1 90.5 131 ARG B O 1
ATOM 2348 N N . SER B 1 132 ? -8.859 -8.133 7 1 94.56 132 SER B N 1
ATOM 2349 C CA . SER B 1 132 ? -7.824 -8.047 5.977 1 94.56 132 SER B CA 1
ATOM 2350 C C . SER B 1 132 ? -7.57 -6.602 5.562 1 94.56 132 SER B C 1
ATOM 2352 O O . SER B 1 132 ? -8.43 -5.738 5.75 1 94.56 132 SER B O 1
ATOM 2354 N N . LEU B 1 133 ? -6.391 -6.414 5 1 96.62 133 LEU B N 1
ATOM 2355 C CA . LEU B 1 133 ? -6.09 -5.164 4.312 1 96.62 133 LEU B CA 1
ATOM 2356 C C . LEU B 1 133 ? -6.59 -5.199 2.873 1 96.62 133 LEU B C 1
ATOM 2358 O O . LEU B 1 133 ? -6.938 -6.266 2.357 1 96.62 133 LEU B O 1
ATOM 2362 N N . ASN B 1 134 ? -6.707 -4.02 2.27 1 96.94 134 ASN B N 1
ATOM 2363 C CA . ASN B 1 134 ? -6.969 -3.904 0.838 1 96.94 134 ASN B CA 1
ATOM 2364 C C . ASN B 1 134 ? -5.871 -4.574 0.014 1 96.94 134 ASN B C 1
ATOM 2366 O O . ASN B 1 134 ? -4.688 -4.48 0.355 1 96.94 134 ASN B O 1
ATOM 2370 N N . LEU B 1 135 ? -6.25 -5.191 -1.084 1 98.38 135 LEU B N 1
ATOM 2371 C CA . LEU B 1 135 ? -5.316 -5.957 -1.905 1 98.38 135 LEU B CA 1
ATOM 2372 C C . LEU B 1 135 ? -4.176 -5.07 -2.398 1 98.38 135 LEU B C 1
ATOM 2374 O O . LEU B 1 135 ? -3.006 -5.438 -2.285 1 98.38 135 LEU B O 1
ATOM 2378 N N . SER B 1 136 ? -4.488 -3.9 -2.971 1 98.31 136 SER B N 1
ATOM 2379 C CA . SER B 1 136 ? -3.434 -3.051 -3.51 1 98.31 136 SER B CA 1
ATOM 2380 C C . SER B 1 136 ? -2.504 -2.553 -2.406 1 98.31 136 SER B C 1
ATOM 2382 O O . SER B 1 136 ? -1.301 -2.4 -2.623 1 98.31 136 SER B O 1
ATOM 2384 N N . SER B 1 137 ? -3.078 -2.27 -1.195 1 98.5 137 SER B N 1
ATOM 2385 C CA . SER B 1 137 ? -2.258 -1.89 -0.05 1 98.5 137 SER B CA 1
ATOM 2386 C C . SER B 1 137 ? -1.33 -3.025 0.366 1 98.5 137 SER B C 1
ATOM 2388 O O . SER B 1 137 ? -0.151 -2.799 0.647 1 98.5 137 SER B O 1
ATOM 2390 N N . SER B 1 138 ? -1.858 -4.234 0.378 1 98.88 138 SER B N 1
ATOM 2391 C CA . SER B 1 138 ? -1.058 -5.402 0.731 1 98.88 138 SER B CA 1
ATOM 2392 C C . SER B 1 138 ? 0.109 -5.582 -0.235 1 98.88 138 SER B C 1
ATOM 2394 O O . SER B 1 138 ? 1.242 -5.816 0.19 1 98.88 138 SER B O 1
ATOM 2396 N N . VAL B 1 139 ? -0.202 -5.461 -1.503 1 98.94 139 VAL B N 1
ATOM 2397 C CA . VAL B 1 139 ? 0.832 -5.598 -2.523 1 98.94 139 VAL B CA 1
ATOM 2398 C C . VAL B 1 139 ? 1.905 -4.535 -2.318 1 98.94 139 VAL B C 1
ATOM 2400 O O . VAL B 1 139 ? 3.1 -4.836 -2.326 1 98.94 139 VAL B O 1
ATOM 2403 N N . ALA B 1 140 ? 1.497 -3.295 -2.102 1 98.94 140 ALA B N 1
ATOM 2404 C CA . ALA B 1 140 ? 2.434 -2.186 -1.935 1 98.94 140 ALA B CA 1
ATOM 2405 C C . ALA B 1 140 ? 3.352 -2.418 -0.739 1 98.94 140 ALA B C 1
ATOM 2407 O O . ALA B 1 140 ? 4.562 -2.193 -0.823 1 98.94 140 ALA B O 1
ATOM 2408 N N . ILE B 1 141 ? 2.785 -2.912 0.383 1 98.94 141 ILE B N 1
ATOM 2409 C CA . ILE B 1 141 ? 3.531 -3.154 1.613 1 98.94 141 ILE B CA 1
ATOM 2410 C C . ILE B 1 141 ? 4.625 -4.188 1.358 1 98.94 141 ILE B C 1
ATOM 2412 O O . ILE B 1 141 ? 5.797 -3.947 1.663 1 98.94 141 ILE B O 1
ATOM 2416 N N . VAL B 1 142 ? 4.293 -5.281 0.786 1 98.94 142 VAL B N 1
ATOM 2417 C CA . VAL B 1 142 ? 5.223 -6.395 0.641 1 98.94 142 VAL B CA 1
ATOM 2418 C C . VAL B 1 142 ? 6.246 -6.074 -0.447 1 98.94 142 VAL B C 1
ATOM 2420 O O . VAL B 1 142 ? 7.438 -6.367 -0.294 1 98.94 142 VAL B O 1
ATOM 2423 N N . VAL B 1 143 ? 5.801 -5.469 -1.553 1 98.94 143 VAL B N 1
ATOM 2424 C CA . VAL B 1 143 ? 6.703 -5.105 -2.639 1 98.94 143 VAL B CA 1
ATOM 2425 C C . VAL B 1 143 ? 7.781 -4.152 -2.119 1 98.94 143 VAL B C 1
ATOM 2427 O O . VAL B 1 143 ? 8.969 -4.34 -2.395 1 98.94 143 VAL B O 1
ATOM 2430 N N . TYR B 1 144 ? 7.461 -3.211 -1.334 1 98.94 144 TYR B N 1
ATOM 2431 C CA . TYR B 1 144 ? 8.438 -2.209 -0.92 1 98.94 144 TYR B CA 1
ATOM 2432 C C . TYR B 1 144 ? 9.32 -2.738 0.206 1 98.94 144 TYR B C 1
ATOM 2434 O O . TYR B 1 144 ? 10.453 -2.293 0.374 1 98.94 144 TYR B O 1
ATOM 2442 N N . GLU B 1 145 ? 8.766 -3.695 1.049 1 98.88 145 GLU B N 1
ATOM 2443 C CA . GLU B 1 145 ? 9.68 -4.398 1.949 1 98.88 145 GLU B CA 1
ATOM 2444 C C . GLU B 1 145 ? 10.734 -5.176 1.17 1 98.88 145 GLU B C 1
ATOM 2446 O O . GLU B 1 145 ? 11.922 -5.117 1.497 1 98.88 145 GLU B O 1
ATOM 2451 N N . ALA B 1 146 ? 10.281 -5.914 0.179 1 98.88 146 ALA B N 1
ATOM 2452 C CA . ALA B 1 146 ? 11.203 -6.684 -0.648 1 98.88 146 ALA B CA 1
ATOM 2453 C C . ALA B 1 146 ? 12.227 -5.773 -1.322 1 98.88 146 ALA B C 1
ATOM 2455 O O . ALA B 1 146 ? 13.43 -6.047 -1.292 1 98.88 146 ALA B O 1
ATOM 2456 N N . LEU B 1 147 ? 11.758 -4.668 -1.909 1 98.69 147 LEU B N 1
ATOM 2457 C CA . LEU B 1 147 ? 12.633 -3.74 -2.617 1 98.69 147 LEU B CA 1
ATOM 2458 C C . LEU B 1 147 ? 13.633 -3.098 -1.661 1 98.69 147 LEU B C 1
ATOM 2460 O O . LEU B 1 147 ? 14.789 -2.875 -2.023 1 98.69 147 LEU B O 1
ATOM 2464 N N . ARG B 1 148 ? 13.133 -2.713 -0.439 1 98.38 148 ARG B N 1
ATOM 2465 C CA . ARG B 1 148 ? 14.031 -2.158 0.567 1 98.38 148 ARG B CA 1
ATOM 2466 C C . ARG B 1 148 ? 15.211 -3.086 0.815 1 98.38 148 ARG B C 1
ATOM 2468 O O . ARG B 1 148 ? 16.359 -2.631 0.912 1 98.38 148 ARG B O 1
ATOM 2475 N N . GLN B 1 149 ? 14.938 -4.332 0.862 1 98.5 149 GLN B N 1
ATOM 2476 C CA . GLN B 1 149 ? 15.984 -5.32 1.123 1 98.5 149 GLN B CA 1
ATOM 2477 C C . GLN B 1 149 ? 16.875 -5.516 -0.1 1 98.5 149 GLN B C 1
ATOM 2479 O O . GLN B 1 149 ? 18.094 -5.57 0.021 1 98.5 149 GLN B O 1
ATOM 2484 N N . ILE B 1 150 ? 16.281 -5.582 -1.257 1 98 150 ILE B N 1
ATOM 2485 C CA . ILE B 1 150 ? 16.984 -5.898 -2.494 1 98 150 ILE B CA 1
ATOM 2486 C C . ILE B 1 150 ? 17.875 -4.723 -2.895 1 98 150 ILE B C 1
ATOM 2488 O O . ILE B 1 150 ? 19.031 -4.914 -3.268 1 98 150 ILE B O 1
ATOM 2492 N N . LYS B 1 151 ? 17.375 -3.51 -2.738 1 96.69 151 LYS B N 1
ATOM 2493 C CA . LYS B 1 151 ? 18.062 -2.318 -3.219 1 96.69 151 LYS B CA 1
ATOM 2494 C C . LYS B 1 151 ? 18.797 -1.609 -2.08 1 96.69 151 LYS B C 1
ATOM 2496 O O . LYS B 1 151 ? 19.484 -0.619 -2.307 1 96.69 151 LYS B O 1
ATOM 2501 N N . LYS B 1 152 ? 18.609 -2.08 -0.9 1 95.56 152 LYS B N 1
ATOM 2502 C CA . LYS B 1 152 ? 19.344 -1.636 0.279 1 95.56 152 LYS B CA 1
ATOM 2503 C C . LYS B 1 152 ? 19.109 -0.151 0.545 1 95.56 152 LYS B C 1
ATOM 2505 O O . LYS B 1 152 ? 20.062 0.612 0.714 1 95.56 152 LYS B O 1
ATOM 2510 N N . PHE B 1 153 ? 17.875 0.122 0.472 1 93.5 153 PHE B N 1
ATOM 2511 C CA . PHE B 1 153 ? 17.562 1.465 0.945 1 93.5 153 PHE B CA 1
ATOM 2512 C C . PHE B 1 153 ? 16.703 1.405 2.203 1 93.5 153 PHE B C 1
ATOM 2514 O O . PHE B 1 153 ? 16.094 0.376 2.494 1 93.5 153 PHE B O 1
#